Protein AF-A0AA86QA63-F1 (afdb_monomer)

Secondary structure (DSSP, 8-state):
--PPP-HHHHHHHHHHHHHHHH---HHHHHH-HHHHHHHHHH-S---HHHHHHHHTS-HHHHHHHIIIIIHHHHH----HHHHHHHHHHHHHHHHTT---SHHHHHHHHHTSSSPPPHHHHHHHHHHHHHHHHHHHHHHHHHHTTS-SS----TTSHHHHHHHHHHHHHHH-S----TTTHHHHHHHHS--

pLDDT: mean 77.63, std 22.77, range [29.05, 96.94]

Foldseek 3Di:
DPDDQDPVLLLLQLLVQLCVVVVDDSVVCVVAVVVSVVSVVPDPDDDLVSSCVSRVHDSVVSVCCCLVPVVCVNQDADDPVLLVLLLVLLLVCVVVLHDPDDVVLVVSQVPGPDHGDPNRSLVSNVVSNVVSVVVVVVVVVVVVVPPPDDDDDDDCVVVVVVVVVSVVVNVPPPPQPPVRVVVVVVVVVSD

Solvent-accessible surface area (backbone atoms only — not comparable to full-atom values): 11522 Å² total; per-residue (Å²): 134,91,73,80,83,55,63,69,62,53,51,54,46,48,28,46,56,48,18,77,74,71,75,48,61,39,65,64,31,70,75,34,62,65,61,35,49,52,55,55,68,69,41,93,77,72,70,52,58,64,48,14,61,79,65,74,47,60,40,71,55,56,53,46,44,42,64,72,46,51,48,41,69,72,71,42,73,71,54,72,67,47,48,50,51,52,43,51,53,50,48,53,32,57,77,68,72,48,78,83,50,70,72,46,51,53,58,54,54,72,72,38,95,60,94,69,58,67,66,33,48,52,52,54,50,52,53,43,50,53,54,47,54,53,53,52,52,54,52,54,58,60,60,70,74,68,78,86,81,83,86,88,75,100,81,58,63,70,66,49,51,55,51,52,52,51,47,50,61,69,62,64,53,73,86,60,48,87,70,46,63,64,55,61,55,58,63,65,74,76,107

Organism: NCBI:txid28002

Radius of gyration: 22.55 Å; Cα contacts (8 Å, |Δi|>4): 110; chains: 1; bounding box: 47×36×68 Å

Sequence (191 aa):
MSGKISSEKALKVIATQISKRCGVSASKLLDDYKVLDEHLTSLIKFNWNLVAEQMNVPKARVYRWYFDTHQRNLYGNVNQEDMATIRKEVKKAVAKGQDLGLPFQKDLKSKLSQEYHRNSFTVAFNNCKRLIIMDFRKSSVHSASNDTNSISDHSSELVKEEKIANLSFIVHQPFENPNDFFFDFFNVVFE

Structure (mmCIF, N/CA/C/O backbone):
data_AF-A0AA86QA63-F1
#
_entry.id   AF-A0AA86QA63-F1
#
loop_
_atom_site.group_PDB
_atom_site.id
_atom_site.type_symbol
_atom_site.label_atom_id
_atom_site.label_alt_id
_atom_site.label_comp_id
_atom_site.label_asym_id
_atom_site.label_entity_id
_atom_site.label_seq_id
_atom_site.pdbx_PDB_ins_code
_atom_site.Cartn_x
_atom_site.Cartn_y
_atom_site.Cartn_z
_atom_site.occupancy
_atom_site.B_iso_or_equiv
_atom_site.auth_seq_id
_atom_site.auth_comp_id
_atom_site.auth_asym_id
_atom_site.auth_atom_id
_atom_site.pdbx_PDB_model_num
ATOM 1 N N . MET A 1 1 ? 6.476 23.220 -12.749 1.00 39.81 1 MET A N 1
ATOM 2 C CA . MET A 1 1 ? 5.481 22.576 -13.638 1.00 39.81 1 MET A CA 1
ATOM 3 C C . MET A 1 1 ? 5.032 21.250 -13.023 1.00 39.81 1 MET A C 1
ATOM 5 O O . MET A 1 1 ? 5.824 20.321 -12.953 1.00 39.81 1 MET A O 1
ATOM 9 N N . SER A 1 2 ? 3.799 21.158 -12.515 1.00 49.00 2 SER A N 1
ATOM 10 C CA . SER A 1 2 ? 3.253 19.920 -11.927 1.00 49.00 2 SER A CA 1
ATOM 11 C C . SER A 1 2 ? 2.587 19.063 -13.012 1.00 49.00 2 SER A C 1
ATOM 13 O O . SER A 1 2 ? 1.368 18.971 -13.090 1.00 49.00 2 SER A O 1
ATOM 15 N N . GLY A 1 3 ? 3.383 18.448 -13.891 1.00 64.19 3 GLY A N 1
ATOM 16 C CA . GLY A 1 3 ? 2.858 17.515 -14.899 1.00 64.19 3 GLY A CA 1
ATOM 17 C C . GLY A 1 3 ? 2.377 16.218 -14.245 1.00 64.19 3 GLY A C 1
ATOM 18 O O . GLY A 1 3 ? 3.086 15.674 -13.400 1.00 64.19 3 GLY A O 1
ATOM 19 N N . LYS A 1 4 ? 1.176 15.735 -14.582 1.00 81.19 4 LYS A N 1
ATOM 20 C CA . LYS A 1 4 ? 0.652 14.435 -14.122 1.00 81.19 4 LYS A CA 1
ATOM 21 C C . LYS A 1 4 ? 1.618 13.316 -14.545 1.00 81.19 4 LYS A C 1
ATOM 23 O O . LYS A 1 4 ? 2.136 13.347 -15.658 1.00 81.19 4 LYS A O 1
ATOM 28 N N . ILE A 1 5 ? 1.873 12.335 -13.673 1.00 87.44 5 ILE A N 1
ATOM 29 C CA . ILE A 1 5 ? 2.687 11.168 -14.049 1.00 87.44 5 ILE A CA 1
ATOM 30 C C . ILE A 1 5 ? 1.913 10.362 -15.096 1.00 87.44 5 ILE A C 1
ATOM 32 O O . ILE A 1 5 ? 0.778 9.954 -14.850 1.00 87.44 5 ILE A O 1
ATOM 36 N N . SER A 1 6 ? 2.529 10.137 -16.258 1.00 92.19 6 SER A N 1
ATOM 37 C CA 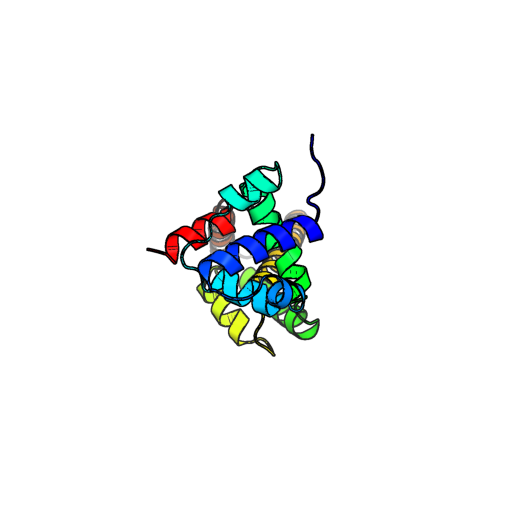. SER A 1 6 ? 2.014 9.194 -17.252 1.00 92.19 6 SER A CA 1
ATOM 38 C C . SER A 1 6 ? 2.242 7.773 -16.746 1.00 92.19 6 SER A C 1
ATOM 40 O O . SER A 1 6 ? 3.387 7.331 -16.640 1.00 92.19 6 SER A O 1
ATOM 42 N N . SER A 1 7 ? 1.154 7.078 -16.405 1.00 91.62 7 SER A N 1
ATOM 43 C CA . SER A 1 7 ? 1.203 5.722 -15.852 1.00 91.62 7 SER A CA 1
ATOM 44 C C . SER A 1 7 ? 1.861 4.740 -16.810 1.00 91.62 7 SER A C 1
ATOM 46 O O . SER A 1 7 ? 2.752 4.005 -16.406 1.00 91.62 7 SER A O 1
ATOM 48 N N . GLU A 1 8 ? 1.499 4.791 -18.090 1.00 93.12 8 GLU A N 1
ATOM 49 C CA . GLU A 1 8 ? 2.084 3.931 -19.117 1.00 93.12 8 GLU A CA 1
ATOM 50 C C . GLU A 1 8 ? 3.600 4.136 -19.230 1.00 93.12 8 GLU A C 1
ATOM 52 O O . GLU A 1 8 ? 4.369 3.175 -19.212 1.00 93.12 8 GLU A O 1
ATOM 57 N N . LYS A 1 9 ? 4.052 5.398 -19.282 1.00 94.25 9 LYS A N 1
ATOM 58 C CA . LYS A 1 9 ? 5.482 5.714 -19.366 1.00 94.25 9 LYS A CA 1
ATOM 59 C C . LYS A 1 9 ? 6.224 5.249 -18.109 1.00 94.25 9 LYS A C 1
ATOM 61 O O . LYS A 1 9 ? 7.284 4.640 -18.222 1.00 94.25 9 LYS A O 1
ATOM 66 N N . ALA A 1 10 ? 5.664 5.503 -16.925 1.00 94.12 10 ALA A N 1
ATOM 67 C CA . ALA A 1 10 ? 6.277 5.108 -15.662 1.00 94.12 10 ALA A CA 1
ATOM 68 C C . ALA A 1 10 ? 6.411 3.581 -15.545 1.00 94.12 10 ALA A C 1
ATOM 70 O O . ALA A 1 10 ? 7.490 3.098 -15.206 1.00 94.12 10 ALA A O 1
ATOM 71 N N . LEU A 1 11 ? 5.367 2.823 -15.898 1.00 95.75 11 LEU A N 1
ATOM 72 C CA . LEU A 1 11 ? 5.404 1.357 -15.880 1.00 95.75 11 LEU A CA 1
ATOM 73 C C . LEU A 1 11 ? 6.399 0.796 -16.893 1.00 95.75 11 LEU A C 1
ATOM 75 O O . LEU A 1 11 ? 7.172 -0.088 -16.540 1.00 95.75 11 LEU A O 1
ATOM 79 N N . LYS A 1 12 ? 6.464 1.349 -18.112 1.00 96.12 12 LYS A N 1
ATOM 80 C CA . LYS A 1 12 ? 7.468 0.957 -19.119 1.00 96.12 12 LYS A CA 1
ATOM 81 C C . LYS A 1 12 ? 8.895 1.130 -18.605 1.00 96.12 12 LYS A C 1
ATOM 83 O O . LYS A 1 12 ? 9.729 0.236 -18.765 1.00 96.12 12 LYS A O 1
ATOM 88 N N . VAL A 1 13 ? 9.178 2.262 -17.961 1.00 95.75 13 VAL A N 1
ATOM 89 C CA . VAL A 1 13 ? 10.496 2.527 -17.376 1.00 95.75 13 VAL A CA 1
ATOM 90 C C . VAL A 1 13 ? 10.787 1.553 -16.232 1.00 95.75 13 VAL A C 1
ATOM 92 O O . VAL A 1 13 ? 11.857 0.949 -16.216 1.00 95.75 13 VAL A O 1
ATOM 95 N N . ILE A 1 14 ? 9.840 1.347 -15.312 1.00 95.62 14 ILE A N 1
ATOM 96 C CA . ILE A 1 14 ? 10.000 0.413 -14.187 1.00 95.62 14 ILE A CA 1
ATOM 97 C C . ILE A 1 14 ? 10.243 -1.014 -14.694 1.00 95.62 14 ILE A C 1
ATOM 99 O O . ILE A 1 14 ? 11.241 -1.623 -14.314 1.00 95.62 14 ILE A O 1
ATOM 103 N N . ALA A 1 15 ? 9.412 -1.508 -15.613 1.00 96.19 15 ALA A N 1
ATOM 104 C CA . ALA A 1 15 ? 9.557 -2.824 -16.232 1.00 96.19 15 ALA A CA 1
ATOM 105 C C . ALA A 1 15 ? 10.927 -2.993 -16.903 1.00 96.19 15 ALA A C 1
ATOM 107 O O . ALA A 1 15 ? 11.574 -4.023 -16.741 1.00 96.19 15 ALA A O 1
ATOM 108 N N . THR A 1 16 ? 11.420 -1.961 -17.593 1.00 95.62 16 THR A N 1
ATOM 109 C CA . THR A 1 16 ? 12.758 -1.977 -18.205 1.00 95.62 16 THR A CA 1
ATOM 110 C C . THR A 1 16 ? 13.863 -2.095 -17.153 1.00 95.62 16 THR A C 1
ATOM 112 O O . THR A 1 16 ? 14.830 -2.831 -17.348 1.00 95.62 16 THR A O 1
ATOM 115 N N . GLN A 1 17 ? 13.745 -1.388 -16.026 1.00 94.19 17 GLN A N 1
ATOM 116 C CA . GLN A 1 17 ? 14.737 -1.457 -14.950 1.00 94.19 17 GLN A CA 1
ATOM 117 C C . GLN A 1 17 ? 14.707 -2.804 -14.218 1.00 94.19 17 GLN A C 1
ATOM 119 O O . GLN A 1 17 ? 15.767 -3.347 -13.908 1.00 94.19 17 GLN A O 1
ATOM 124 N N . ILE A 1 18 ? 13.517 -3.363 -13.980 1.00 94.06 18 ILE A N 1
ATOM 125 C CA . ILE A 1 18 ? 13.353 -4.706 -13.405 1.00 94.06 18 ILE A CA 1
ATOM 126 C C . ILE A 1 18 ? 13.930 -5.750 -14.363 1.00 94.06 18 ILE A C 1
ATOM 128 O O . ILE A 1 18 ? 14.727 -6.587 -13.950 1.00 94.06 18 ILE A O 1
ATOM 132 N N . SER A 1 19 ? 13.604 -5.656 -15.654 1.00 94.50 19 SER A N 1
ATOM 133 C CA . SER A 1 19 ? 14.085 -6.561 -16.700 1.00 94.50 19 SER A CA 1
ATOM 134 C C . SER A 1 19 ? 15.611 -6.666 -16.722 1.00 94.50 19 SER A C 1
ATOM 136 O O . SER A 1 19 ? 16.159 -7.767 -16.711 1.00 94.50 19 SER A O 1
ATOM 138 N N . LYS A 1 20 ? 16.307 -5.526 -16.632 1.00 91.94 20 LYS A N 1
ATOM 139 C CA . LYS A 1 20 ? 17.777 -5.469 -16.579 1.00 91.94 20 LYS A CA 1
ATOM 140 C C . LYS A 1 20 ? 18.386 -6.153 -15.353 1.00 91.94 20 LYS A C 1
ATOM 142 O O . LYS A 1 20 ? 19.538 -6.563 -15.419 1.00 91.94 20 LYS A O 1
ATOM 147 N N . ARG A 1 21 ? 17.658 -6.234 -14.235 1.00 88.88 21 ARG A N 1
ATOM 148 C CA . ARG A 1 21 ? 18.153 -6.830 -12.983 1.00 88.88 21 ARG A CA 1
ATOM 149 C C . ARG A 1 21 ? 17.768 -8.294 -12.822 1.00 88.88 21 ARG A C 1
ATOM 151 O O . ARG A 1 21 ? 18.570 -9.070 -12.322 1.00 88.88 21 ARG A O 1
ATOM 158 N N . CYS A 1 22 ? 16.556 -8.651 -13.230 1.00 87.88 22 CYS A N 1
ATOM 159 C CA . CYS A 1 22 ? 15.979 -9.971 -12.990 1.00 87.88 22 CYS A CA 1
ATOM 160 C C . CYS A 1 22 ? 16.065 -10.898 -14.212 1.00 87.88 22 CYS A C 1
ATOM 162 O O . CYS A 1 22 ? 15.711 -12.066 -14.105 1.00 87.88 22 CYS A O 1
ATOM 164 N N . GLY A 1 23 ? 16.466 -10.392 -15.385 1.00 86.69 23 GLY A N 1
ATOM 165 C CA . GLY A 1 23 ? 16.532 -11.173 -16.628 1.00 86.69 23 GLY A CA 1
ATOM 166 C C . GLY A 1 23 ? 15.167 -11.505 -17.249 1.00 86.69 23 GLY A C 1
ATOM 167 O O . GLY A 1 23 ? 15.100 -12.222 -18.243 1.00 86.69 23 GLY A O 1
ATOM 168 N N . VAL A 1 24 ? 14.069 -10.984 -16.694 1.00 90.81 24 VAL A N 1
ATOM 169 C CA . VAL A 1 24 ? 12.707 -11.163 -17.223 1.00 90.81 24 VAL A CA 1
ATOM 170 C C . VAL A 1 24 ? 12.452 -10.152 -18.336 1.00 90.81 24 VAL A C 1
ATOM 172 O O . VAL A 1 24 ? 12.840 -8.996 -18.214 1.00 90.81 24 VAL A O 1
ATOM 175 N N . SER A 1 25 ? 11.785 -10.533 -19.424 1.00 94.06 25 SER A N 1
ATOM 176 C CA . SER A 1 25 ? 11.465 -9.603 -20.516 1.00 94.06 25 SER A CA 1
ATOM 177 C C . SER A 1 25 ? 10.516 -8.487 -20.062 1.00 94.06 25 SER A C 1
ATOM 179 O O . SER A 1 25 ? 9.476 -8.770 -19.466 1.00 94.06 25 SER A O 1
ATOM 181 N N . ALA A 1 26 ? 10.814 -7.236 -20.422 1.00 93.06 26 ALA A N 1
ATOM 182 C CA . ALA A 1 26 ? 9.965 -6.092 -20.083 1.00 93.06 26 ALA A CA 1
ATOM 183 C C . ALA A 1 26 ? 8.530 -6.200 -20.637 1.00 93.06 26 ALA A C 1
ATOM 185 O O . ALA A 1 26 ? 7.610 -5.733 -19.978 1.00 93.06 26 ALA A O 1
ATOM 186 N N . SER A 1 27 ? 8.325 -6.837 -21.798 1.00 93.06 27 SER A N 1
ATOM 187 C CA . SER A 1 27 ? 6.985 -7.089 -22.358 1.00 93.06 27 SER A CA 1
ATOM 188 C C . SER A 1 27 ? 6.125 -7.925 -21.412 1.00 93.06 27 SER A C 1
ATOM 190 O O . SER A 1 27 ? 5.069 -7.470 -20.998 1.00 93.06 27 SER A O 1
ATOM 192 N N . LYS A 1 28 ? 6.644 -9.070 -20.954 1.00 91.81 28 LYS A N 1
ATOM 193 C CA . LYS A 1 28 ? 5.956 -9.953 -19.999 1.00 91.81 28 LYS A CA 1
ATOM 194 C C . LYS A 1 28 ? 5.547 -9.238 -18.705 1.00 91.81 28 LYS A C 1
ATOM 196 O O . LYS A 1 28 ? 4.479 -9.505 -18.172 1.00 91.81 28 LYS A O 1
ATOM 201 N N . LEU A 1 29 ? 6.381 -8.324 -18.202 1.00 92.69 29 LEU A N 1
ATOM 202 C CA . LEU A 1 29 ? 6.059 -7.522 -17.012 1.00 92.69 29 LEU A CA 1
ATOM 203 C C . LEU A 1 29 ? 4.956 -6.485 -17.281 1.00 92.69 29 LEU A C 1
ATOM 205 O O . LEU A 1 29 ? 4.264 -6.063 -16.362 1.00 92.69 29 LEU A O 1
ATOM 209 N N . LEU A 1 30 ? 4.816 -6.027 -18.525 1.00 94.94 30 LEU A N 1
ATOM 210 C CA . LEU A 1 30 ? 3.770 -5.084 -18.916 1.00 94.94 30 LEU A CA 1
ATOM 211 C C . LEU A 1 30 ? 2.444 -5.773 -19.256 1.00 94.94 30 LEU A C 1
ATOM 213 O O . LEU A 1 30 ? 1.414 -5.104 -19.212 1.00 94.94 30 LEU A O 1
ATOM 217 N N . ASP A 1 31 ? 2.480 -7.071 -19.561 1.00 93.94 31 ASP A N 1
ATOM 218 C CA . ASP A 1 31 ? 1.294 -7.900 -19.789 1.00 93.94 31 ASP A CA 1
ATOM 219 C C . ASP A 1 31 ? 0.596 -8.275 -18.469 1.00 93.94 31 ASP A C 1
ATOM 221 O O . ASP A 1 31 ? -0.630 -8.370 -18.427 1.00 93.94 31 ASP A O 1
ATOM 225 N N . ASP A 1 32 ? 1.358 -8.435 -17.378 1.00 92.69 32 ASP A N 1
ATOM 226 C CA . ASP A 1 32 ? 0.826 -8.682 -16.033 1.00 92.69 32 ASP A CA 1
ATOM 227 C C . ASP A 1 32 ? 1.513 -7.806 -14.971 1.00 92.69 32 ASP A C 1
ATOM 229 O O . ASP A 1 32 ? 2.639 -8.053 -14.527 1.00 92.69 32 ASP A O 1
ATOM 233 N N . TYR A 1 33 ? 0.790 -6.782 -14.513 1.00 93.62 33 TYR A N 1
ATOM 234 C CA . TYR A 1 33 ? 1.289 -5.851 -13.504 1.00 93.62 33 TYR A CA 1
ATOM 235 C C . TYR A 1 33 ? 1.423 -6.459 -12.103 1.00 93.62 33 TYR A C 1
ATOM 237 O O . TYR A 1 33 ? 2.162 -5.902 -11.292 1.00 93.62 33 TYR A O 1
ATOM 245 N N . LYS A 1 34 ? 0.768 -7.590 -11.799 1.00 91.69 34 LYS A N 1
ATOM 246 C CA . LYS A 1 34 ? 0.995 -8.295 -10.525 1.00 91.69 34 LYS A CA 1
ATOM 247 C C . LYS A 1 34 ? 2.377 -8.923 -10.510 1.00 91.69 34 LYS A C 1
ATOM 249 O O . LYS A 1 34 ? 3.130 -8.708 -9.569 1.00 91.69 34 LYS A O 1
ATOM 254 N N . VAL A 1 35 ? 2.750 -9.576 -11.607 1.00 92.31 35 VAL A N 1
ATOM 255 C CA . VAL A 1 35 ? 4.094 -10.138 -11.788 1.00 92.31 35 VAL A CA 1
ATOM 256 C C . VAL A 1 35 ? 5.159 -9.035 -11.748 1.00 92.31 35 VAL A C 1
ATOM 258 O O . VAL A 1 35 ? 6.229 -9.217 -11.164 1.00 92.31 35 VAL A O 1
ATOM 261 N N . LEU A 1 36 ? 4.872 -7.857 -12.315 1.00 94.44 36 LEU A N 1
ATOM 262 C CA . LEU A 1 36 ? 5.745 -6.686 -12.179 1.00 94.44 36 LEU A CA 1
ATOM 263 C C . LEU A 1 36 ? 5.944 -6.284 -10.714 1.00 94.44 36 LEU A C 1
ATOM 265 O O . LEU A 1 36 ? 7.086 -6.076 -10.301 1.00 94.44 36 LEU A O 1
ATOM 269 N N . ASP A 1 37 ? 4.863 -6.180 -9.941 1.00 92.81 37 ASP A N 1
ATOM 270 C CA . ASP A 1 37 ? 4.914 -5.784 -8.530 1.00 92.81 37 ASP A CA 1
ATOM 271 C C . ASP A 1 37 ? 5.629 -6.819 -7.654 1.00 92.81 37 ASP A C 1
ATOM 273 O O . ASP A 1 37 ? 6.430 -6.451 -6.794 1.00 92.81 37 ASP A O 1
ATOM 277 N N . GLU A 1 38 ? 5.416 -8.109 -7.914 1.00 91.19 38 GLU A N 1
ATOM 278 C CA . GLU A 1 38 ? 6.118 -9.210 -7.249 1.00 91.19 38 GLU A CA 1
ATOM 279 C C . GLU A 1 38 ? 7.629 -9.121 -7.481 1.00 91.19 38 GLU A C 1
ATOM 281 O O . GLU A 1 38 ? 8.417 -9.132 -6.530 1.00 91.19 38 GLU A O 1
ATOM 286 N N . HIS A 1 39 ? 8.053 -8.944 -8.737 1.00 92.62 39 HIS A N 1
ATOM 287 C CA . HIS A 1 39 ? 9.468 -8.773 -9.051 1.00 92.62 39 HIS A CA 1
ATOM 288 C C . HIS A 1 39 ? 10.042 -7.497 -8.446 1.00 92.62 39 HIS A C 1
ATOM 290 O O . HIS A 1 39 ? 11.155 -7.529 -7.920 1.00 92.62 39 HIS A O 1
ATOM 296 N N . LEU A 1 40 ? 9.304 -6.387 -8.479 1.00 92.19 40 LEU A N 1
ATOM 297 C CA . LEU A 1 40 ? 9.745 -5.143 -7.857 1.00 92.19 40 LEU A CA 1
ATOM 298 C C . LEU A 1 40 ? 9.949 -5.317 -6.347 1.00 92.19 40 LEU A C 1
ATOM 300 O O . LEU A 1 40 ? 10.957 -4.858 -5.817 1.00 92.19 40 LEU A O 1
ATOM 304 N N . THR A 1 41 ? 9.019 -5.995 -5.675 1.00 87.94 41 THR A N 1
ATOM 305 C CA . THR A 1 41 ? 9.039 -6.218 -4.223 1.00 87.94 41 THR A CA 1
ATOM 306 C C . THR A 1 41 ? 10.113 -7.225 -3.811 1.00 87.94 41 THR A C 1
ATOM 308 O O . THR A 1 41 ? 10.703 -7.088 -2.743 1.00 87.94 41 THR A O 1
ATOM 311 N N . SER A 1 42 ? 10.439 -8.194 -4.674 1.00 87.75 42 SER A N 1
ATOM 312 C CA . SER A 1 42 ? 11.550 -9.129 -4.444 1.00 87.75 42 SER A CA 1
ATOM 313 C C . SER A 1 42 ? 12.935 -8.466 -4.489 1.00 87.75 42 SER A C 1
ATOM 315 O O . SER A 1 42 ? 13.916 -9.027 -3.998 1.00 87.75 42 SER A O 1
ATOM 317 N N . LEU A 1 43 ? 13.046 -7.266 -5.071 1.00 87.12 43 LEU A N 1
ATOM 318 C CA . LEU A 1 43 ? 14.305 -6.535 -5.136 1.00 87.12 43 LEU A CA 1
ATOM 319 C C . LEU A 1 43 ? 14.571 -5.827 -3.805 1.00 87.12 43 LEU A C 1
ATOM 321 O O . LEU A 1 43 ? 13.934 -4.828 -3.490 1.00 87.12 43 LEU A O 1
ATOM 325 N N . ILE A 1 44 ? 15.616 -6.265 -3.094 1.00 80.06 44 ILE A N 1
ATOM 326 C CA . ILE A 1 44 ? 16.076 -5.645 -1.834 1.00 80.06 44 ILE A CA 1
ATOM 327 C C . ILE A 1 44 ? 16.282 -4.128 -1.999 1.00 80.06 44 ILE A C 1
ATOM 329 O O . ILE A 1 44 ? 15.976 -3.341 -1.108 1.00 80.06 44 ILE A O 1
ATOM 333 N N . LYS A 1 45 ? 16.808 -3.695 -3.154 1.00 85.94 45 LYS A N 1
ATOM 334 C CA . LYS A 1 45 ? 16.987 -2.275 -3.488 1.00 85.94 45 LYS A CA 1
ATOM 335 C C . LYS A 1 45 ? 16.634 -2.012 -4.946 1.00 85.94 45 LYS A C 1
ATOM 337 O O . LYS A 1 45 ? 17.391 -2.368 -5.854 1.00 85.94 45 LYS A O 1
ATOM 342 N N . PHE A 1 46 ? 15.523 -1.313 -5.168 1.00 90.25 46 PHE A N 1
ATOM 343 C CA . PHE A 1 46 ? 15.1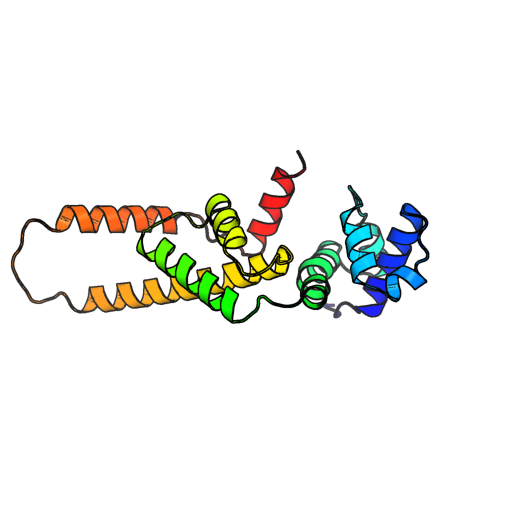59 -0.771 -6.475 1.00 90.25 46 PHE A CA 1
ATOM 344 C C . PHE A 1 46 ? 15.600 0.693 -6.614 1.00 90.25 46 PHE A C 1
ATOM 346 O O . PHE A 1 46 ? 15.372 1.524 -5.731 1.00 90.25 46 PHE A O 1
ATOM 353 N N . ASN A 1 47 ? 16.249 1.028 -7.733 1.00 90.94 47 ASN A N 1
ATOM 354 C CA . ASN A 1 47 ? 16.792 2.367 -7.949 1.00 90.94 47 ASN A CA 1
ATOM 355 C C . ASN A 1 47 ? 15.741 3.316 -8.542 1.00 90.94 47 ASN A C 1
ATOM 357 O O . ASN A 1 47 ? 15.670 3.536 -9.752 1.00 90.94 47 ASN A O 1
ATOM 361 N N . TRP A 1 48 ? 14.958 3.928 -7.658 1.00 93.56 48 TRP A N 1
ATOM 362 C CA . TRP A 1 48 ? 13.950 4.921 -8.026 1.00 93.56 48 TRP A CA 1
ATOM 363 C C . TRP A 1 48 ? 14.521 6.202 -8.657 1.00 93.56 48 TRP A C 1
ATOM 365 O O . TRP A 1 48 ? 13.775 6.890 -9.350 1.00 93.56 48 TRP A O 1
ATOM 375 N N . ASN A 1 49 ? 15.808 6.528 -8.461 1.00 93.81 49 ASN A N 1
ATOM 376 C CA . ASN A 1 49 ? 16.420 7.706 -9.095 1.00 93.81 49 ASN A CA 1
ATOM 377 C C . ASN A 1 49 ? 16.482 7.544 -10.616 1.00 93.81 49 ASN A C 1
ATOM 379 O O . ASN A 1 49 ? 16.087 8.449 -11.338 1.00 93.81 49 ASN A O 1
ATOM 383 N N . LEU A 1 50 ? 16.857 6.358 -11.105 1.00 93.31 50 LEU A N 1
ATOM 384 C CA . LEU A 1 50 ? 16.920 6.093 -12.547 1.00 93.31 50 LEU A CA 1
ATOM 385 C C . LEU A 1 50 ? 15.550 6.217 -13.216 1.00 93.31 50 LEU A C 1
ATOM 387 O O . LEU A 1 50 ? 15.434 6.721 -14.332 1.00 93.31 50 LEU A O 1
ATOM 391 N N . VAL A 1 51 ? 14.494 5.774 -12.530 1.00 93.88 51 VAL A N 1
ATOM 392 C CA . VAL A 1 51 ? 13.124 5.935 -13.031 1.00 93.88 51 VAL A CA 1
ATOM 393 C C . VAL A 1 51 ? 12.745 7.413 -13.073 1.00 93.88 51 VAL A C 1
ATOM 395 O O . VAL A 1 51 ? 12.192 7.886 -14.062 1.00 93.88 51 VAL A O 1
ATOM 398 N N . ALA A 1 52 ? 13.066 8.148 -12.011 1.00 93.69 52 ALA A N 1
ATOM 399 C CA . ALA A 1 52 ? 12.788 9.571 -11.874 1.00 93.69 52 ALA A CA 1
ATOM 400 C C . ALA A 1 52 ? 13.466 10.414 -12.967 1.00 93.69 52 ALA A C 1
ATOM 402 O O . ALA A 1 52 ? 12.805 11.240 -13.597 1.00 93.69 52 ALA A O 1
ATOM 403 N N . GLU A 1 53 ? 14.743 10.143 -13.244 1.00 94.12 53 GLU A N 1
ATOM 404 C CA . GLU A 1 53 ? 15.534 10.790 -14.297 1.00 94.12 53 GLU A CA 1
ATOM 405 C C . GLU A 1 53 ? 14.912 10.576 -15.683 1.00 94.12 53 GLU A C 1
ATOM 407 O O . GLU A 1 53 ? 14.644 11.539 -16.399 1.00 94.12 53 GLU A O 1
ATOM 412 N N . GLN A 1 54 ? 14.571 9.333 -16.043 1.00 93.00 54 GLN A N 1
ATOM 413 C CA . GLN A 1 54 ? 13.938 9.022 -17.338 1.00 93.00 54 GLN A CA 1
ATOM 414 C C . GLN A 1 54 ? 12.521 9.604 -17.473 1.00 93.00 54 GLN A C 1
ATOM 416 O O . GLN A 1 54 ? 12.020 9.879 -18.574 1.00 93.00 54 GLN A O 1
ATOM 421 N N . MET A 1 55 ? 11.854 9.799 -16.340 1.00 92.44 55 MET A N 1
ATOM 422 C CA . MET A 1 55 ? 10.543 10.427 -16.270 1.00 92.44 55 MET A CA 1
ATOM 423 C C . MET A 1 55 ? 10.608 11.957 -16.219 1.00 92.44 55 MET A C 1
ATOM 425 O O . MET A 1 55 ? 9.572 12.583 -16.440 1.00 92.44 55 MET A O 1
ATOM 429 N N . ASN A 1 56 ? 11.784 12.548 -15.979 1.00 92.75 56 ASN A N 1
ATOM 430 C CA . ASN A 1 56 ? 11.977 13.969 -15.686 1.00 92.75 56 ASN A CA 1
ATOM 431 C C . ASN A 1 56 ? 11.035 14.478 -14.576 1.00 92.75 56 ASN A C 1
ATOM 433 O O . ASN A 1 56 ? 10.364 15.505 -14.705 1.00 92.75 56 ASN A O 1
ATOM 437 N N . VAL A 1 57 ? 10.923 13.712 -13.488 1.00 92.56 57 VAL A N 1
ATOM 438 C CA . VAL A 1 57 ? 10.126 14.075 -12.306 1.00 92.56 57 VAL A CA 1
ATOM 439 C C . VAL A 1 57 ? 10.890 13.719 -11.030 1.00 92.56 57 VAL A C 1
ATOM 441 O O . VAL A 1 57 ? 11.736 12.832 -11.062 1.00 92.56 57 VAL A O 1
ATOM 444 N N . PRO A 1 58 ? 10.586 14.339 -9.877 1.00 92.94 58 PRO A N 1
ATOM 445 C CA . PRO A 1 58 ? 11.256 13.995 -8.624 1.00 92.94 58 PRO A CA 1
ATOM 446 C C . PRO A 1 58 ? 11.040 12.529 -8.219 1.00 92.94 58 PRO A C 1
ATOM 448 O O . PRO A 1 58 ? 9.912 12.030 -8.290 1.00 92.94 58 PRO A O 1
ATOM 451 N N . LYS A 1 59 ? 12.084 11.872 -7.686 1.00 93.31 59 LYS A N 1
ATOM 452 C CA . LYS A 1 59 ? 12.037 10.489 -7.158 1.00 93.31 59 LYS A CA 1
ATOM 453 C C . LYS A 1 59 ? 10.836 10.255 -6.251 1.00 93.31 59 LYS A C 1
ATOM 455 O O . LYS A 1 59 ? 10.073 9.317 -6.466 1.00 93.31 59 LYS A O 1
ATOM 460 N N . ALA A 1 60 ? 10.660 11.127 -5.257 1.00 91.19 60 ALA A N 1
ATOM 461 C CA . ALA A 1 60 ? 9.582 11.017 -4.278 1.00 91.19 60 ALA A CA 1
ATOM 462 C C . ALA A 1 60 ? 8.201 10.958 -4.945 1.00 91.19 60 ALA A C 1
ATOM 464 O O . ALA A 1 60 ? 7.306 10.270 -4.465 1.00 91.19 60 ALA A O 1
ATOM 465 N N . ARG A 1 61 ? 8.035 11.636 -6.085 1.00 91.38 61 ARG A N 1
ATOM 466 C CA . ARG A 1 61 ? 6.775 11.666 -6.820 1.00 91.38 61 ARG A CA 1
ATOM 467 C C . ARG A 1 61 ? 6.486 10.342 -7.524 1.00 91.38 61 ARG A C 1
ATOM 469 O O . ARG A 1 61 ? 5.356 9.875 -7.444 1.00 91.38 61 ARG A O 1
ATOM 476 N N . VAL A 1 62 ? 7.479 9.746 -8.190 1.00 92.81 62 VAL A N 1
ATOM 477 C CA . VAL A 1 62 ? 7.330 8.423 -8.830 1.00 92.81 62 VAL A CA 1
ATOM 478 C C . VAL A 1 62 ? 7.053 7.361 -7.782 1.00 92.81 62 VAL A C 1
ATOM 480 O O . VAL A 1 62 ? 6.118 6.584 -7.936 1.00 92.81 62 VAL A O 1
ATOM 483 N N . TYR A 1 63 ? 7.845 7.374 -6.710 1.00 92.31 63 TYR A N 1
ATOM 484 C CA . TYR A 1 63 ? 7.720 6.439 -5.603 1.00 92.31 63 TYR A CA 1
ATOM 485 C C . TYR A 1 63 ? 6.305 6.475 -5.016 1.00 92.31 63 TYR A C 1
ATOM 487 O O . TYR A 1 63 ? 5.613 5.461 -5.016 1.00 92.31 63 TYR A O 1
ATOM 495 N N . ARG A 1 64 ? 5.832 7.662 -4.609 1.00 90.44 64 ARG A N 1
ATOM 496 C CA . ARG A 1 64 ? 4.475 7.830 -4.067 1.00 90.44 64 ARG A CA 1
ATOM 497 C C . ARG A 1 64 ? 3.410 7.421 -5.070 1.00 90.44 64 ARG A C 1
ATOM 499 O O . ARG A 1 64 ? 2.497 6.687 -4.727 1.00 90.44 64 ARG A O 1
ATOM 506 N N . TRP A 1 65 ? 3.532 7.840 -6.328 1.00 92.81 65 TRP A N 1
ATOM 507 C CA . TRP A 1 65 ? 2.579 7.421 -7.353 1.00 92.81 65 TRP A CA 1
ATOM 508 C C . TRP A 1 65 ? 2.507 5.892 -7.488 1.00 92.81 65 TRP A C 1
ATOM 510 O O . TRP A 1 65 ? 1.409 5.348 -7.603 1.00 92.81 65 TRP A O 1
ATOM 520 N N . TYR A 1 66 ? 3.639 5.191 -7.429 1.00 93.25 66 TYR A N 1
ATOM 521 C CA . TYR A 1 66 ? 3.647 3.738 -7.533 1.00 93.25 66 TYR A CA 1
ATOM 522 C C . TYR A 1 66 ? 2.919 3.084 -6.348 1.00 93.25 66 TYR A C 1
ATOM 524 O O . TYR A 1 66 ? 1.909 2.410 -6.547 1.00 93.25 66 TYR A O 1
ATOM 532 N N . PHE A 1 67 ? 3.363 3.340 -5.115 1.00 88.00 67 PHE A N 1
ATOM 533 C CA . PHE A 1 67 ? 2.814 2.681 -3.922 1.00 88.00 67 PHE A CA 1
ATOM 534 C C . PHE A 1 67 ? 1.396 3.164 -3.559 1.00 88.00 67 PHE A C 1
ATOM 536 O O . PHE A 1 67 ? 0.540 2.359 -3.178 1.00 88.00 67 PHE A O 1
ATOM 543 N N . ASP A 1 68 ? 1.103 4.455 -3.746 1.00 84.06 68 ASP A N 1
ATOM 544 C CA . ASP A 1 68 ? -0.164 5.065 -3.316 1.00 84.06 68 ASP A CA 1
ATOM 545 C C . ASP A 1 68 ? -1.228 5.103 -4.410 1.00 84.06 68 ASP A C 1
ATOM 547 O O . ASP A 1 68 ? -2.394 5.363 -4.121 1.00 84.06 68 ASP A O 1
ATOM 551 N N . THR A 1 69 ? -0.866 4.939 -5.682 1.00 88.12 69 THR A N 1
ATOM 552 C CA . THR A 1 69 ? -1.840 4.990 -6.785 1.00 88.12 69 THR A CA 1
ATOM 553 C C . THR A 1 69 ? -1.841 3.694 -7.569 1.00 88.12 69 THR A C 1
ATOM 555 O O . THR A 1 69 ? -2.871 3.025 -7.622 1.00 88.12 69 THR A O 1
ATOM 558 N N . HIS A 1 70 ? -0.707 3.316 -8.159 1.00 91.00 70 HIS A N 1
ATOM 559 C CA . HIS A 1 70 ? -0.651 2.131 -9.012 1.00 91.00 70 HIS A CA 1
ATOM 560 C C . HIS A 1 70 ? -0.965 0.852 -8.227 1.00 91.00 70 HIS A C 1
ATOM 562 O O . HIS A 1 70 ? -1.892 0.128 -8.585 1.00 91.00 70 HIS A O 1
ATOM 568 N N . GLN A 1 71 ? -0.281 0.629 -7.105 1.00 88.69 71 GLN A N 1
ATOM 569 C CA . GLN A 1 71 ? -0.434 -0.590 -6.313 1.00 88.69 71 GLN A CA 1
ATOM 570 C C . GLN A 1 71 ? -1.842 -0.726 -5.704 1.00 88.69 71 GLN A C 1
ATOM 572 O O . GLN A 1 71 ? -2.384 -1.822 -5.592 1.00 88.69 71 GLN A O 1
ATOM 577 N N . ARG A 1 72 ? -2.497 0.392 -5.368 1.00 83.19 72 ARG A N 1
ATOM 578 C CA . ARG A 1 72 ? -3.899 0.376 -4.912 1.00 83.19 72 ARG A CA 1
ATOM 579 C C . ARG A 1 72 ? -4.866 -0.057 -6.005 1.00 83.19 72 ARG A C 1
ATOM 581 O O . ARG A 1 72 ? -5.785 -0.821 -5.728 1.00 83.19 72 ARG A O 1
ATOM 588 N N . ASN A 1 73 ? -4.656 0.408 -7.233 1.00 87.56 73 ASN A N 1
ATOM 589 C CA . ASN A 1 73 ? -5.469 -0.025 -8.367 1.00 87.56 73 ASN A CA 1
ATOM 590 C C . ASN A 1 73 ? -5.224 -1.503 -8.704 1.00 87.56 73 ASN A C 1
ATOM 592 O O . ASN A 1 73 ? -6.135 -2.167 -9.186 1.00 87.56 73 ASN A O 1
ATOM 596 N N . LEU A 1 74 ? -4.021 -2.012 -8.426 1.00 89.44 74 LEU A N 1
ATOM 597 C CA . LEU A 1 74 ? -3.626 -3.388 -8.710 1.00 89.44 74 LEU A CA 1
ATOM 598 C C . LEU A 1 74 ? -4.307 -4.421 -7.799 1.00 89.44 74 LEU A C 1
ATOM 600 O O . LEU A 1 74 ? -4.808 -5.434 -8.283 1.00 89.44 74 LEU A O 1
ATOM 604 N N . TYR A 1 75 ? -4.335 -4.169 -6.487 1.00 87.56 75 TYR A N 1
ATOM 605 C CA . TYR A 1 75 ? -4.884 -5.114 -5.499 1.00 87.56 75 TYR A CA 1
ATOM 606 C C . TYR A 1 75 ? -6.323 -4.810 -5.076 1.00 87.56 75 TYR A C 1
ATOM 608 O O . TYR A 1 75 ? -6.949 -5.616 -4.391 1.00 87.56 75 TYR A O 1
ATOM 616 N N . GLY A 1 76 ? -6.864 -3.661 -5.482 1.00 86.12 76 GLY A N 1
ATOM 617 C CA . GLY A 1 76 ? -8.236 -3.274 -5.187 1.00 86.12 76 GLY A CA 1
ATOM 618 C C . GLY A 1 76 ? -8.470 -2.891 -3.723 1.00 86.12 76 GLY A C 1
ATOM 619 O O . GLY A 1 76 ? -7.549 -2.597 -2.955 1.00 86.12 76 GLY A O 1
ATOM 620 N N . ASN A 1 77 ? -9.749 -2.848 -3.352 1.00 88.75 77 ASN A N 1
ATOM 621 C CA . ASN A 1 77 ? -10.211 -2.379 -2.048 1.00 88.75 77 ASN A CA 1
ATOM 622 C C . ASN A 1 77 ? -10.618 -3.540 -1.135 1.00 88.75 77 ASN A C 1
ATOM 624 O O . ASN A 1 77 ? -10.955 -4.628 -1.598 1.00 88.75 77 ASN A O 1
ATOM 628 N N . VAL A 1 78 ? -10.646 -3.266 0.170 1.00 92.38 78 VAL A N 1
ATOM 629 C CA . VAL A 1 78 ? -11.243 -4.166 1.163 1.00 92.38 78 VAL A CA 1
ATOM 630 C C . VAL A 1 78 ? -12.740 -4.320 0.880 1.00 92.38 78 VAL A C 1
ATOM 632 O O . VAL A 1 78 ? -13.408 -3.334 0.551 1.00 92.38 78 VAL A O 1
ATOM 635 N N . ASN A 1 79 ? -13.262 -5.546 0.980 1.00 94.50 79 ASN A N 1
ATOM 636 C CA . ASN A 1 79 ? -14.678 -5.812 0.730 1.00 94.50 79 ASN A CA 1
ATOM 637 C C . ASN A 1 79 ? -15.571 -5.154 1.808 1.00 94.50 79 ASN A C 1
ATOM 639 O O . ASN A 1 79 ? -15.101 -4.714 2.858 1.00 94.50 79 ASN A O 1
ATOM 643 N N . GLN A 1 80 ? -16.875 -5.041 1.544 1.00 93.69 80 GLN A N 1
ATOM 644 C CA . GLN A 1 80 ? -17.780 -4.311 2.442 1.00 93.69 80 GLN A CA 1
ATOM 645 C C . GLN A 1 80 ? -17.965 -4.988 3.808 1.00 93.69 80 GLN A C 1
ATOM 647 O O . GLN A 1 80 ? -18.114 -4.289 4.812 1.00 93.69 80 GLN A O 1
ATOM 652 N N . GLU A 1 81 ? -17.935 -6.318 3.853 1.00 95.81 81 GLU A N 1
ATOM 653 C CA . GLU A 1 81 ? -18.086 -7.100 5.082 1.00 95.81 81 GLU A CA 1
ATOM 654 C C . GLU A 1 81 ? -16.896 -6.882 6.025 1.00 95.81 81 GLU A C 1
ATOM 656 O O . GLU A 1 81 ? -17.064 -6.456 7.169 1.00 95.81 81 GLU A O 1
ATOM 661 N N . ASP A 1 82 ? -15.677 -7.031 5.513 1.00 96.44 82 ASP A N 1
ATOM 662 C CA . ASP A 1 82 ? -14.449 -6.768 6.259 1.00 96.44 82 ASP A CA 1
ATOM 663 C C . ASP A 1 82 ? -14.311 -5.289 6.621 1.00 96.44 82 ASP A C 1
ATOM 665 O O . ASP A 1 82 ? -13.839 -4.956 7.708 1.00 96.44 82 ASP A O 1
ATOM 669 N N . MET A 1 83 ? -14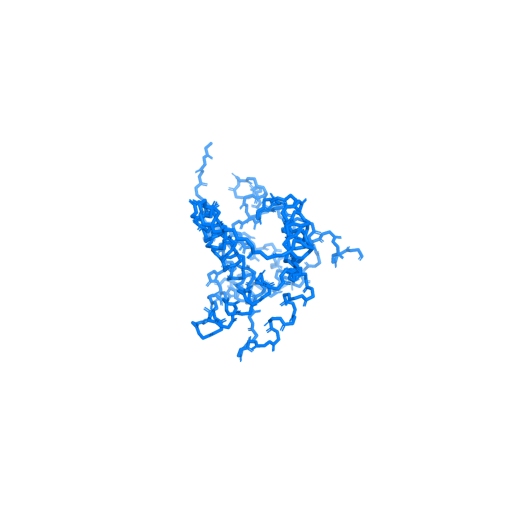.796 -4.374 5.775 1.00 96.38 83 MET A N 1
ATOM 670 C CA . MET A 1 83 ? -14.887 -2.956 6.135 1.00 96.38 83 MET A CA 1
ATOM 671 C C . MET A 1 83 ? -15.807 -2.713 7.338 1.00 96.38 83 MET A C 1
ATOM 673 O O . MET A 1 83 ? -15.511 -1.844 8.167 1.00 96.38 83 MET A O 1
ATOM 677 N N . ALA A 1 84 ? -16.910 -3.456 7.461 1.00 95.44 84 ALA A N 1
ATOM 678 C CA . ALA A 1 84 ? -17.783 -3.384 8.629 1.00 95.44 84 ALA A CA 1
ATOM 679 C C . ALA A 1 84 ? -17.077 -3.929 9.882 1.00 95.44 84 ALA A C 1
ATOM 681 O O . ALA A 1 84 ? -17.148 -3.296 10.941 1.00 95.44 84 ALA A O 1
ATOM 682 N N . THR A 1 85 ? -16.327 -5.026 9.748 1.00 96.56 85 THR A N 1
ATOM 683 C CA . THR A 1 85 ? -15.496 -5.602 10.819 1.00 96.56 85 THR A CA 1
ATOM 684 C C . THR A 1 85 ? -14.426 -4.622 11.296 1.00 96.56 85 THR A C 1
ATOM 686 O O . THR A 1 85 ? -14.362 -4.323 12.491 1.00 96.56 85 THR A O 1
ATOM 689 N N . ILE A 1 86 ? -13.654 -4.030 10.376 1.00 96.56 86 ILE A N 1
ATOM 690 C CA . ILE A 1 86 ? -12.647 -3.001 10.684 1.00 96.56 86 ILE A CA 1
ATOM 691 C C . ILE A 1 86 ? -13.290 -1.852 11.460 1.00 96.56 86 ILE A C 1
ATOM 693 O O . ILE A 1 86 ? -12.803 -1.459 12.520 1.00 96.56 86 ILE A O 1
ATOM 697 N N . ARG A 1 87 ? -14.416 -1.325 10.969 1.00 96.19 87 ARG A N 1
ATOM 698 C CA . ARG A 1 87 ? -15.116 -0.214 11.622 1.00 96.19 87 ARG A CA 1
ATOM 699 C C . ARG A 1 87 ? -15.573 -0.581 13.035 1.00 96.19 87 ARG A C 1
ATOM 701 O O . ARG A 1 87 ? -15.418 0.227 13.951 1.00 96.19 87 ARG A O 1
ATOM 708 N N . LYS A 1 88 ? -16.138 -1.776 13.217 1.00 96.38 88 LYS A N 1
ATOM 709 C CA . LYS A 1 88 ? -16.635 -2.269 14.507 1.00 96.38 88 LYS A CA 1
ATOM 710 C C . LYS A 1 88 ? -15.506 -2.407 15.527 1.00 96.38 88 LYS A C 1
ATOM 712 O O . LYS A 1 88 ? -15.627 -1.878 16.632 1.00 96.38 88 LYS A O 1
ATOM 717 N N . GLU A 1 89 ? -14.416 -3.069 15.154 1.00 96.94 89 GLU A N 1
ATOM 718 C CA . GLU A 1 89 ? -13.287 -3.308 16.056 1.00 96.94 89 GLU A CA 1
ATOM 719 C C . GLU A 1 89 ? -12.561 -2.005 16.406 1.00 96.94 89 GLU A C 1
ATOM 721 O O . GLU A 1 89 ? -12.291 -1.758 17.580 1.00 96.94 89 GLU A O 1
ATOM 726 N N . VAL A 1 90 ? -12.342 -1.110 15.434 1.00 96.00 90 VAL A N 1
ATOM 727 C CA . VAL A 1 90 ? -11.753 0.212 15.706 1.00 96.00 90 VAL A CA 1
ATOM 728 C C . VAL A 1 90 ? -12.648 1.028 16.640 1.00 96.00 90 VAL A C 1
ATOM 730 O O . VAL A 1 90 ? -12.155 1.617 17.598 1.00 96.00 90 VAL A O 1
ATOM 733 N N . LYS A 1 91 ? -13.972 1.037 16.429 1.00 95.38 91 LYS A N 1
ATOM 734 C CA . LYS A 1 91 ? -14.909 1.757 17.309 1.00 95.38 91 LYS A CA 1
ATOM 735 C C . LYS A 1 91 ? -14.866 1.221 18.738 1.00 95.38 91 LYS A C 1
ATOM 737 O O . LYS A 1 91 ? -14.862 2.003 19.686 1.00 95.38 91 LYS A O 1
ATOM 742 N N . LYS A 1 92 ? -14.807 -0.103 18.892 1.00 95.12 92 LYS A N 1
ATOM 743 C CA . LYS A 1 92 ? -14.686 -0.774 20.190 1.00 95.12 92 LYS A CA 1
ATOM 744 C C . LYS A 1 92 ? -13.367 -0.430 20.884 1.00 95.12 92 LYS A C 1
ATOM 746 O O . LYS A 1 92 ? -13.386 -0.133 22.072 1.00 95.12 92 LYS A O 1
ATOM 751 N N . ALA A 1 93 ? -12.253 -0.450 20.157 1.00 94.88 93 ALA A N 1
ATOM 752 C CA . ALA A 1 93 ? -10.938 -0.104 20.686 1.00 94.88 93 ALA A CA 1
ATOM 753 C C . ALA A 1 93 ? -10.875 1.365 21.137 1.00 94.88 93 ALA A C 1
ATOM 755 O O . ALA A 1 93 ? -10.474 1.635 22.265 1.00 94.88 93 ALA A O 1
ATOM 756 N N . VAL A 1 94 ? -11.384 2.298 20.322 1.00 93.44 94 VAL A N 1
ATOM 757 C CA . VAL A 1 94 ? -11.464 3.727 20.679 1.00 93.44 94 VAL A CA 1
ATOM 758 C C . VAL A 1 94 ? -12.314 3.943 21.932 1.00 93.44 94 VAL A C 1
ATOM 760 O O . VAL A 1 94 ? -11.885 4.640 22.844 1.00 93.44 94 VAL A O 1
ATOM 763 N N . ALA A 1 95 ? -13.485 3.306 22.027 1.00 91.38 95 ALA A N 1
ATOM 764 C CA . ALA A 1 95 ? -14.349 3.426 23.205 1.00 91.38 95 ALA A CA 1
ATOM 765 C C . ALA A 1 95 ? -13.703 2.879 24.495 1.00 91.38 95 ALA A C 1
ATOM 767 O O . ALA A 1 95 ? -14.068 3.302 25.590 1.00 91.38 95 ALA A O 1
ATOM 768 N N . LYS A 1 96 ? -12.755 1.944 24.364 1.00 92.88 96 LYS A N 1
ATOM 769 C CA . LYS A 1 96 ? -11.988 1.358 25.471 1.00 92.88 96 LYS A CA 1
ATOM 770 C C . LYS A 1 96 ? -10.684 2.098 25.783 1.00 92.88 96 LYS A C 1
ATOM 772 O O . LYS A 1 96 ? -10.007 1.705 26.724 1.00 92.88 96 LYS A O 1
ATOM 777 N N . GLY A 1 97 ? -10.309 3.109 24.998 1.00 89.44 97 GLY A N 1
ATOM 778 C CA . GLY A 1 97 ? -8.996 3.750 25.109 1.00 89.44 97 GLY A CA 1
ATOM 779 C C . GLY A 1 97 ? -7.829 2.822 24.747 1.00 89.44 97 GLY A C 1
ATOM 780 O O . GLY A 1 97 ? -6.723 3.001 25.240 1.00 89.44 97 GLY A O 1
ATOM 781 N N . GLN A 1 98 ? -8.070 1.803 23.920 1.00 92.44 98 GLN A N 1
ATOM 782 C CA . GLN A 1 98 ? -7.038 0.861 23.497 1.00 92.44 98 GLN A CA 1
ATOM 783 C C . GLN A 1 98 ? -6.127 1.487 22.430 1.00 92.44 98 GLN A C 1
ATOM 785 O O . GLN A 1 98 ? -6.608 2.181 21.529 1.00 92.44 98 GLN A O 1
ATOM 790 N N . ASP A 1 99 ? -4.827 1.180 22.488 1.00 91.31 99 ASP A N 1
ATOM 791 C CA . ASP A 1 99 ? -3.877 1.581 21.451 1.00 91.31 99 ASP A CA 1
ATOM 792 C C . ASP A 1 99 ? -4.187 0.917 20.094 1.00 91.31 99 ASP A C 1
ATOM 794 O O . ASP A 1 99 ? -4.472 -0.279 19.992 1.00 91.31 99 ASP A O 1
ATOM 798 N N . LEU A 1 100 ? -4.112 1.722 19.034 1.00 93.06 100 LEU A N 1
ATOM 799 C CA . LEU A 1 100 ? -4.394 1.350 17.646 1.00 93.06 100 LEU A CA 1
ATOM 800 C C . LEU A 1 100 ? -3.102 1.116 16.837 1.00 93.06 100 LEU A C 1
ATOM 802 O O . LEU A 1 100 ? -3.090 1.280 15.609 1.00 93.06 100 LEU A O 1
ATOM 806 N N . GLY A 1 101 ? -2.013 0.776 17.528 1.00 91.06 101 GLY A N 1
ATOM 807 C CA . GLY A 1 101 ? -0.702 0.499 16.958 1.00 91.06 101 GLY A CA 1
ATOM 808 C C . GLY A 1 101 ? -0.613 -0.816 16.176 1.00 91.06 101 GLY A C 1
ATOM 809 O O . GLY A 1 101 ? -1.604 -1.467 15.831 1.00 91.06 101 GLY A O 1
ATOM 810 N N . LEU A 1 102 ? 0.621 -1.219 15.876 1.00 89.38 102 LEU A N 1
ATOM 811 C CA . LEU A 1 102 ? 0.920 -2.393 15.049 1.00 89.38 102 LEU A CA 1
ATOM 812 C C . LEU A 1 102 ? 0.352 -3.717 15.591 1.00 89.38 102 LEU A C 1
ATOM 814 O O . LEU A 1 102 ? -0.170 -4.483 14.776 1.00 89.38 102 LEU A O 1
ATOM 818 N N . PRO A 1 103 ? 0.402 -4.018 16.907 1.00 93.06 103 PRO A N 1
ATOM 819 C CA . PRO A 1 103 ? -0.174 -5.258 17.427 1.00 93.06 103 PRO A CA 1
ATOM 820 C C . PRO A 1 103 ? -1.679 -5.351 17.158 1.00 93.06 103 PRO A C 1
ATOM 822 O O . PRO A 1 103 ? -2.156 -6.383 16.692 1.00 93.06 103 PRO A O 1
ATOM 825 N N . PHE A 1 104 ? -2.406 -4.244 17.352 1.00 95.25 104 PHE A N 1
ATOM 826 C CA . PHE A 1 104 ? -3.836 -4.167 17.057 1.00 95.25 104 PHE A CA 1
ATOM 827 C C . PHE A 1 104 ? -4.118 -4.377 15.570 1.00 95.25 104 PHE A C 1
ATOM 829 O O . PHE A 1 104 ? -5.013 -5.129 15.207 1.00 95.25 104 PHE A O 1
ATOM 836 N N . GLN A 1 105 ? -3.341 -3.738 14.695 1.00 93.81 105 GLN A N 1
ATOM 837 C CA . GLN A 1 105 ? -3.513 -3.884 13.250 1.00 93.81 105 GLN A CA 1
ATOM 838 C C . GLN A 1 105 ? -3.259 -5.319 12.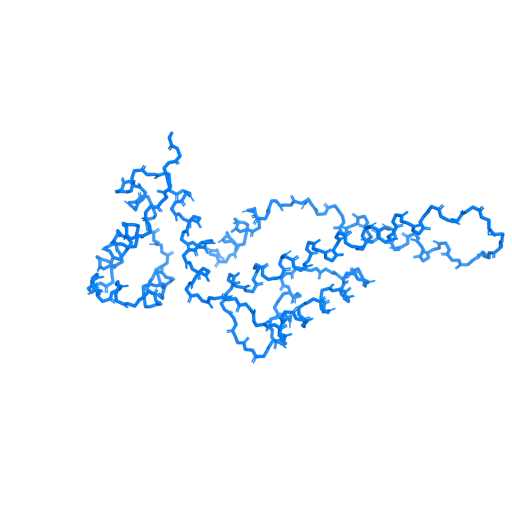772 1.00 93.81 105 GLN A C 1
ATOM 840 O O . GLN A 1 105 ? -3.987 -5.797 11.905 1.00 93.81 105 GLN A O 1
ATOM 845 N N . LYS A 1 106 ? -2.265 -6.016 13.341 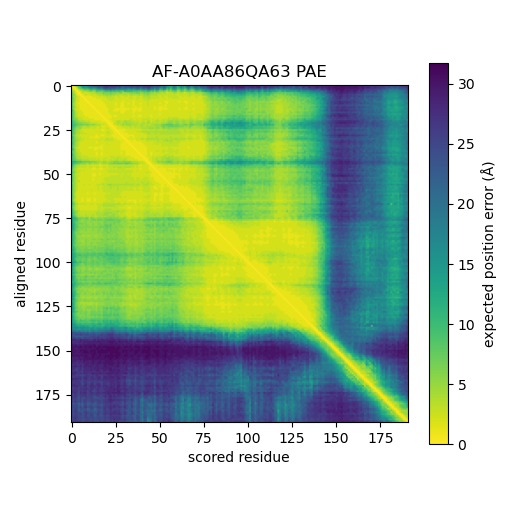1.00 93.00 106 LYS A N 1
ATOM 846 C CA . LYS A 1 106 ? -1.993 -7.430 13.033 1.00 93.00 106 LYS A CA 1
ATOM 847 C C . LYS A 1 106 ? -3.143 -8.338 13.477 1.00 93.00 106 LYS A C 1
ATOM 849 O O . LYS A 1 106 ? -3.609 -9.136 12.669 1.00 93.00 106 LYS A O 1
ATOM 854 N N . ASP A 1 107 ? -3.621 -8.175 14.711 1.00 95.31 107 ASP A N 1
ATOM 855 C CA . ASP A 1 107 ? -4.775 -8.918 15.244 1.00 95.31 107 ASP A CA 1
ATOM 856 C C . ASP A 1 107 ? -6.068 -8.616 14.471 1.00 95.31 107 ASP A C 1
ATOM 858 O O . ASP A 1 107 ? -6.861 -9.502 14.175 1.00 95.31 107 ASP A O 1
ATOM 862 N N . LEU A 1 108 ? -6.284 -7.362 14.079 1.00 95.38 108 LEU A N 1
ATOM 863 C CA . LEU A 1 108 ? -7.434 -7.004 13.259 1.00 95.38 108 LEU A CA 1
ATOM 864 C C . LEU A 1 108 ? -7.346 -7.638 11.869 1.00 95.38 108 LEU A C 1
ATO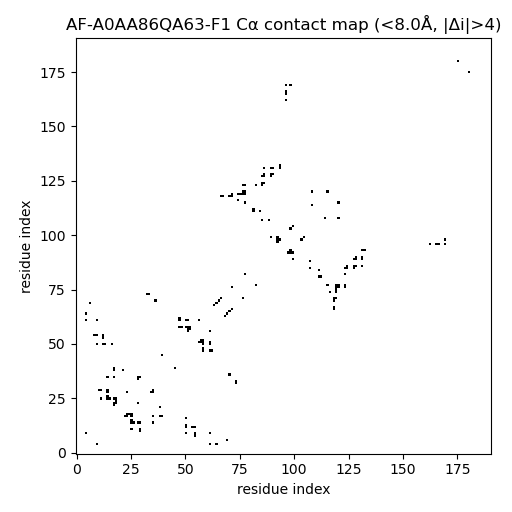M 866 O O . LEU A 1 108 ? -8.349 -8.132 11.362 1.00 95.38 108 LEU A O 1
ATOM 870 N N . LYS A 1 109 ? -6.158 -7.638 11.254 1.00 93.81 109 LYS A N 1
ATOM 871 C CA . LYS A 1 109 ? -5.954 -8.214 9.922 1.00 93.81 109 LYS A CA 1
ATOM 872 C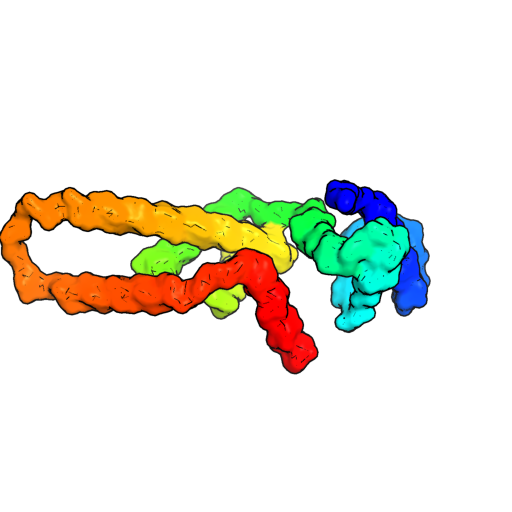 C . LYS A 1 109 ? -6.213 -9.725 9.907 1.00 93.81 109 LYS A C 1
ATOM 874 O O . LYS A 1 109 ? -6.761 -10.208 8.923 1.00 93.81 109 LYS A O 1
ATOM 879 N N . SER A 1 110 ? -5.878 -10.458 10.973 1.00 94.00 110 SER A N 1
ATOM 880 C CA . SER A 1 110 ? -6.134 -11.908 11.060 1.00 94.00 110 SER A CA 1
ATOM 881 C C . SER A 1 110 ? -7.611 -12.275 11.252 1.00 94.00 110 SER A C 1
ATOM 883 O O . SER A 1 110 ? -7.977 -13.425 11.037 1.00 94.00 110 SER A O 1
ATOM 885 N N . LYS A 1 111 ? -8.467 -11.317 11.630 1.00 94.69 111 LYS A N 1
ATOM 886 C CA . LYS A 1 111 ? -9.923 -11.507 11.778 1.00 94.69 111 LYS A CA 1
ATOM 887 C C . LYS A 1 111 ? -10.707 -11.305 10.481 1.00 94.69 111 LYS A C 1
ATOM 889 O O . LYS A 1 111 ? -11.925 -11.468 10.489 1.00 94.69 111 LYS A O 1
ATOM 894 N N . LEU A 1 112 ? -10.046 -10.876 9.408 1.00 95.69 112 LEU A N 1
ATOM 895 C CA . LEU A 1 112 ? -10.703 -10.596 8.136 1.00 95.69 112 LEU A CA 1
ATOM 896 C C . LEU A 1 112 ? -10.944 -11.886 7.350 1.00 95.69 112 LEU A C 1
ATOM 898 O O . LEU A 1 112 ? -10.205 -12.858 7.488 1.00 95.69 112 LEU A O 1
ATOM 902 N N . SER A 1 113 ? -11.968 -11.872 6.499 1.00 94.12 113 SER A N 1
ATOM 903 C CA . SER A 1 113 ? -12.395 -13.037 5.712 1.00 94.12 113 SER A CA 1
ATOM 904 C C . SER A 1 113 ? -11.353 -13.525 4.698 1.00 94.12 113 SER A C 1
ATOM 906 O O . SER A 1 113 ? -11.404 -14.672 4.259 1.00 94.12 113 SER A O 1
ATOM 908 N N . GLN A 1 114 ? -10.407 -12.661 4.320 1.00 93.44 114 GLN A N 1
ATOM 909 C CA . GLN A 1 114 ? -9.368 -12.955 3.341 1.00 93.44 114 GLN A CA 1
ATOM 910 C C . GLN A 1 114 ? -8.076 -12.188 3.622 1.00 93.44 114 GLN A C 1
ATOM 912 O O . GLN A 1 114 ? -8.044 -11.191 4.351 1.00 93.44 114 GLN A O 1
ATOM 917 N N . GLU A 1 115 ? -6.997 -12.629 2.977 1.00 92.25 115 GLU A N 1
ATOM 918 C CA . GLU A 1 115 ? -5.726 -11.927 3.022 1.00 92.25 115 GLU A CA 1
ATOM 919 C C . GLU A 1 115 ? -5.728 -10.720 2.076 1.00 92.25 115 GLU A C 1
ATOM 921 O O . GLU A 1 115 ? -5.828 -10.841 0.857 1.00 92.25 115 GLU A O 1
ATOM 926 N N . TYR A 1 116 ? -5.576 -9.528 2.655 1.00 89.62 116 TYR A N 1
ATOM 927 C CA . TYR A 1 116 ? 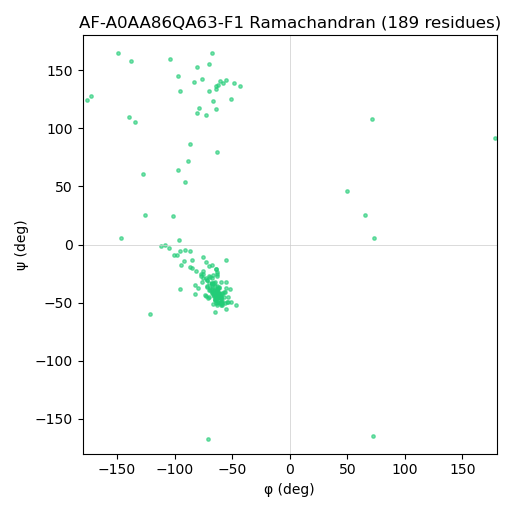-5.448 -8.289 1.896 1.00 89.62 116 TYR A CA 1
ATOM 928 C C . TYR A 1 116 ? -3.998 -7.863 1.717 1.00 89.62 116 TYR A C 1
ATOM 930 O O . TYR A 1 116 ? -3.178 -7.930 2.647 1.00 89.62 116 TYR A O 1
ATOM 938 N N . HIS A 1 117 ? -3.730 -7.269 0.554 1.00 89.69 117 HIS A N 1
ATOM 939 C CA . HIS A 1 117 ? -2.513 -6.506 0.331 1.00 89.69 117 HIS A CA 1
ATOM 940 C C . HIS A 1 117 ? -2.367 -5.396 1.387 1.00 89.69 117 HIS A C 1
ATOM 942 O O . HIS A 1 117 ? -3.348 -4.748 1.776 1.00 89.69 117 HIS A O 1
ATOM 948 N N . ARG A 1 118 ? -1.129 -5.157 1.846 1.00 87.44 118 ARG A N 1
ATOM 949 C CA . ARG A 1 118 ? -0.821 -4.218 2.940 1.00 87.44 118 ARG A CA 1
ATOM 950 C C . ARG A 1 118 ? -1.462 -2.850 2.716 1.00 87.44 118 ARG A C 1
ATOM 952 O O . ARG A 1 118 ? -2.145 -2.351 3.603 1.00 87.44 118 ARG A O 1
ATOM 959 N N . ASN A 1 119 ? -1.291 -2.269 1.529 1.00 85.94 119 ASN A N 1
ATOM 960 C CA . ASN A 1 119 ? -1.769 -0.910 1.258 1.00 85.94 119 ASN A CA 1
ATOM 961 C C . ASN A 1 119 ? -3.298 -0.813 1.297 1.00 85.94 119 ASN A C 1
ATOM 963 O O . ASN A 1 119 ? -3.827 0.160 1.831 1.00 85.94 119 ASN A O 1
ATOM 967 N N . SER A 1 120 ? -4.009 -1.820 0.783 1.00 89.50 120 SER A N 1
ATOM 968 C CA . SER A 1 120 ? -5.476 -1.848 0.797 1.00 89.50 120 SER A CA 1
ATOM 969 C C . SER A 1 120 ? -6.002 -1.863 2.232 1.00 89.50 120 SER A C 1
ATOM 971 O O . SER A 1 120 ? -6.875 -1.064 2.576 1.00 89.50 120 SER A O 1
ATOM 973 N N . PHE A 1 121 ? -5.403 -2.691 3.092 1.00 92.69 121 PHE A N 1
ATOM 974 C CA . PHE A 1 121 ? -5.728 -2.735 4.516 1.00 92.69 121 PHE A CA 1
ATOM 975 C C . PHE A 1 121 ? -5.380 -1.424 5.239 1.00 92.69 121 PHE A C 1
ATOM 977 O O . PHE A 1 121 ? -6.236 -0.855 5.913 1.00 92.69 121 PHE A O 1
ATOM 984 N N . THR A 1 122 ? -4.158 -0.903 5.079 1.00 90.56 122 THR A N 1
ATOM 985 C CA . THR A 1 122 ? -3.707 0.324 5.760 1.00 90.56 122 THR A CA 1
ATOM 986 C C . THR A 1 122 ? -4.597 1.519 5.425 1.00 90.56 122 THR A C 1
ATOM 988 O O . THR A 1 122 ? -4.975 2.281 6.314 1.00 90.56 122 THR A O 1
ATOM 991 N N . VAL A 1 123 ? -4.985 1.677 4.157 1.00 88.69 123 VAL A N 1
ATOM 992 C CA . VAL A 1 123 ? -5.881 2.762 3.731 1.00 88.69 123 VAL A CA 1
ATOM 993 C C . VAL A 1 123 ? -7.267 2.611 4.354 1.00 88.69 123 VAL A C 1
ATOM 995 O O . VAL A 1 123 ? -7.800 3.579 4.899 1.00 88.69 123 VAL A O 1
ATOM 998 N N . ALA A 1 124 ? -7.846 1.410 4.297 1.00 91.88 124 ALA A N 1
ATOM 999 C CA . ALA A 1 124 ? -9.136 1.111 4.914 1.00 91.88 124 ALA A CA 1
ATOM 1000 C C . ALA A 1 124 ? -9.129 1.426 6.417 1.00 91.88 124 ALA A C 1
ATOM 1002 O O . ALA A 1 124 ? -9.983 2.168 6.911 1.00 91.88 124 ALA A O 1
ATOM 1003 N N . PHE A 1 125 ? -8.114 0.927 7.119 1.00 95.62 125 PHE A N 1
ATOM 1004 C CA . PHE A 1 125 ? -7.916 1.136 8.544 1.00 95.62 125 PHE A CA 1
ATOM 1005 C C . PHE A 1 125 ? -7.783 2.619 8.904 1.00 95.62 125 PHE A C 1
ATOM 1007 O O . PHE A 1 125 ? -8.537 3.114 9.742 1.00 95.62 125 PHE A O 1
ATOM 1014 N N . ASN A 1 126 ? -6.886 3.354 8.240 1.00 92.50 126 ASN A N 1
ATOM 1015 C CA . ASN A 1 126 ? -6.643 4.770 8.528 1.00 92.50 126 ASN A CA 1
ATOM 1016 C C . ASN A 1 126 ? -7.879 5.634 8.259 1.00 92.50 126 ASN A C 1
ATOM 1018 O O . ASN A 1 126 ? -8.198 6.530 9.045 1.00 92.50 126 ASN A O 1
ATOM 1022 N N . ASN A 1 127 ? -8.621 5.336 7.189 1.00 90.62 127 ASN A N 1
ATOM 1023 C CA . ASN A 1 127 ? -9.879 6.013 6.898 1.00 90.62 127 ASN A CA 1
ATOM 1024 C C . ASN A 1 127 ? -10.926 5.753 7.990 1.00 90.62 127 ASN A C 1
ATOM 1026 O O . ASN A 1 127 ? -11.556 6.700 8.463 1.00 90.62 127 ASN A O 1
ATOM 1030 N N . CYS A 1 128 ? -11.082 4.501 8.434 1.00 93.12 128 CYS A N 1
ATOM 1031 C CA . CYS A 1 128 ? -11.983 4.152 9.533 1.00 93.12 128 CYS A CA 1
ATOM 1032 C C . CYS A 1 128 ? -11.577 4.816 10.851 1.00 93.12 128 CYS A C 1
ATOM 1034 O O . CYS A 1 128 ? -12.416 5.451 11.490 1.00 93.12 128 CYS A O 1
ATOM 1036 N N . LYS A 1 129 ? -10.298 4.718 11.230 1.00 93.12 129 LYS A N 1
ATOM 1037 C CA . LYS A 1 129 ? -9.730 5.346 12.429 1.00 93.12 129 LYS A CA 1
ATOM 1038 C C . LYS A 1 129 ? -10.031 6.841 12.454 1.00 93.12 129 LYS A C 1
ATOM 1040 O O . LYS A 1 129 ? -10.570 7.335 13.442 1.00 93.12 129 LYS A O 1
ATOM 1045 N N . ARG A 1 130 ? -9.759 7.551 11.354 1.00 91.94 130 ARG A N 1
ATOM 1046 C CA . ARG A 1 130 ? -10.009 8.995 11.248 1.00 91.94 130 ARG A CA 1
ATOM 1047 C C . ARG A 1 130 ? -11.482 9.340 11.463 1.00 91.94 130 ARG A C 1
ATOM 1049 O O . ARG A 1 130 ? -11.774 10.215 12.271 1.00 91.94 130 ARG A O 1
ATOM 1056 N N . LEU A 1 131 ? -12.396 8.666 10.762 1.00 91.81 131 LEU A N 1
ATOM 1057 C CA . LEU A 1 131 ? -13.834 8.943 10.875 1.00 91.81 131 LEU A CA 1
ATOM 1058 C C . LEU A 1 131 ? -14.351 8.681 12.294 1.00 91.81 131 LEU A C 1
ATOM 1060 O O . LEU A 1 131 ? -15.014 9.534 12.872 1.00 91.81 131 LEU A O 1
ATOM 1064 N N . ILE A 1 132 ? -13.968 7.553 12.894 1.00 92.06 132 ILE A N 1
ATOM 1065 C CA . ILE A 1 132 ? -14.415 7.169 14.238 1.00 92.06 132 ILE A CA 1
ATOM 1066 C C . ILE A 1 132 ? -13.892 8.137 15.302 1.00 92.06 132 ILE A C 1
ATOM 1068 O O . ILE A 1 132 ? -14.655 8.548 16.172 1.00 92.06 132 ILE A O 1
ATOM 1072 N N . ILE A 1 133 ? -12.616 8.531 15.236 1.00 89.94 133 ILE A N 1
ATOM 1073 C CA . ILE A 1 133 ? -12.048 9.506 16.179 1.00 89.94 133 ILE A CA 1
ATOM 1074 C C . ILE A 1 133 ? -12.761 10.858 16.042 1.00 89.94 133 ILE A C 1
ATOM 1076 O O . ILE A 1 133 ? -13.068 11.494 17.050 1.00 89.94 133 ILE A O 1
ATOM 1080 N N . MET A 1 134 ? -13.058 11.295 14.813 1.00 88.81 134 MET A N 1
ATOM 1081 C CA . MET A 1 134 ? -13.813 12.530 14.580 1.00 88.81 134 MET A CA 1
ATOM 1082 C C . MET A 1 134 ? -15.229 12.461 15.167 1.00 88.81 134 MET A C 1
ATOM 1084 O O . MET A 1 134 ? -15.655 13.408 15.828 1.00 88.81 134 MET A O 1
ATOM 1088 N N . ASP A 1 135 ? -15.940 11.351 14.973 1.00 88.56 135 ASP A N 1
ATOM 1089 C CA . ASP A 1 135 ? -17.299 11.162 15.496 1.00 88.56 135 ASP A CA 1
ATOM 1090 C C . ASP A 1 135 ? -17.321 11.077 17.029 1.00 88.56 135 ASP A C 1
ATOM 1092 O O . ASP A 1 135 ? -18.203 11.645 17.680 1.00 88.56 135 ASP A O 1
ATOM 1096 N N . PHE A 1 136 ? -16.316 10.428 17.624 1.00 86.38 136 PHE A N 1
ATOM 1097 C CA . PHE A 1 136 ? -16.179 10.328 19.076 1.00 86.38 136 PHE A CA 1
ATOM 1098 C C . PHE A 1 136 ? -15.946 11.704 19.718 1.00 86.38 136 PHE A C 1
ATOM 1100 O O . PHE A 1 136 ? -16.598 12.038 20.705 1.00 86.38 136 PHE A O 1
ATOM 1107 N N . ARG A 1 137 ? -15.102 12.548 19.104 1.00 84.06 137 ARG A N 1
ATOM 1108 C CA . ARG A 1 137 ? -14.863 13.936 19.547 1.00 84.06 137 ARG A CA 1
ATOM 1109 C C . ARG A 1 137 ? -16.111 14.811 19.448 1.00 84.06 137 ARG A C 1
ATOM 1111 O O . ARG A 1 137 ? -16.390 15.589 20.352 1.00 84.06 137 ARG A O 1
ATOM 1118 N N . LYS A 1 138 ? -16.881 14.696 18.362 1.00 82.25 138 LYS A N 1
ATOM 1119 C CA . LYS A 1 138 ? -18.141 15.448 18.223 1.00 82.25 138 LYS A CA 1
ATOM 1120 C C . LYS A 1 138 ? -19.140 15.066 19.310 1.00 82.25 138 LYS A C 1
ATOM 1122 O O . LYS A 1 138 ? -19.782 15.946 19.879 1.00 82.25 138 LYS A O 1
ATOM 1127 N N . SER A 1 139 ? -19.228 13.771 19.606 1.00 77.62 139 SER A N 1
ATOM 1128 C CA . SER A 1 139 ? -20.127 13.241 20.630 1.00 77.62 139 SER A CA 1
ATOM 1129 C C . SER A 1 139 ? -19.726 13.719 22.029 1.00 77.62 139 SER A C 1
ATOM 1131 O O . SER A 1 139 ? -20.591 14.154 22.775 1.00 77.62 139 SER A O 1
ATOM 1133 N N . SER A 1 140 ? -18.430 13.742 22.367 1.00 65.12 140 SER A N 1
ATOM 1134 C CA . SER A 1 140 ? -17.967 14.215 23.682 1.00 65.12 140 SER A CA 1
ATOM 1135 C C . SER A 1 140 ? -18.171 15.719 23.907 1.00 65.12 140 SER A C 1
ATOM 1137 O O . SER A 1 140 ? -18.434 16.135 25.030 1.00 65.12 140 SER A O 1
ATOM 1139 N N . VAL A 1 141 ? -18.075 16.541 22.853 1.00 61.00 141 VAL A N 1
ATOM 1140 C CA . VAL A 1 141 ? -18.286 18.002 22.941 1.00 61.00 141 VAL A CA 1
ATOM 1141 C C . VAL A 1 141 ? -19.766 18.353 23.144 1.00 61.00 141 VAL A C 1
ATOM 1143 O O . VAL A 1 141 ? -20.079 19.266 23.905 1.00 61.00 141 VAL A O 1
ATOM 1146 N N . HIS A 1 142 ? -20.688 17.602 22.532 1.00 55.03 142 HIS A N 1
ATOM 1147 C CA . HIS A 1 142 ? -22.127 17.824 22.736 1.00 55.03 142 HIS A CA 1
ATOM 1148 C C . HIS A 1 142 ? -22.592 17.371 24.128 1.00 55.03 142 HIS A C 1
ATOM 1150 O O . HIS A 1 142 ? -23.489 17.990 24.693 1.00 55.03 142 HIS A O 1
ATOM 1156 N N . SER A 1 143 ? -21.954 16.357 24.722 1.00 52.25 143 SER A N 1
ATOM 1157 C CA . SER A 1 143 ? -22.260 15.921 26.091 1.00 52.25 143 SER A CA 1
ATOM 1158 C C . SER A 1 143 ? -21.809 16.918 27.163 1.00 52.25 143 SER A C 1
ATOM 1160 O O . SER A 1 143 ? -22.481 17.056 28.175 1.00 52.25 143 SER A O 1
ATOM 1162 N N . ALA A 1 144 ? -20.703 17.639 26.950 1.00 49.03 144 ALA A N 1
ATOM 1163 C CA . ALA A 1 144 ? -20.176 18.602 27.926 1.00 49.03 144 ALA A CA 1
ATOM 1164 C C . ALA A 1 144 ? -20.979 19.917 28.000 1.00 49.03 144 ALA A C 1
ATOM 1166 O O . ALA A 1 144 ? -20.764 20.719 28.903 1.00 49.03 144 ALA A O 1
ATOM 1167 N N . SER A 1 145 ? -21.895 20.146 27.054 1.00 46.06 145 SER A N 1
ATOM 1168 C CA . SER A 1 145 ? -22.662 21.396 26.940 1.00 46.06 145 SER A CA 1
ATOM 1169 C C . SER A 1 145 ? -24.034 21.343 27.627 1.00 46.06 145 SER A C 1
ATOM 1171 O O . SER A 1 145 ? -24.716 22.361 27.670 1.00 46.06 145 SER A O 1
ATOM 1173 N N . ASN A 1 146 ? -24.447 20.180 28.148 1.00 43.50 146 ASN A N 1
ATOM 1174 C CA . ASN A 1 146 ? -25.771 19.982 28.754 1.00 43.50 146 ASN A CA 1
ATOM 1175 C C . ASN A 1 146 ? -25.748 19.747 30.276 1.00 43.50 146 ASN A C 1
ATOM 1177 O O . ASN A 1 146 ? -26.814 19.667 30.880 1.00 43.50 146 ASN A O 1
ATOM 1181 N N . ASP A 1 147 ? -24.576 19.708 30.915 1.00 41.78 147 ASP A N 1
ATOM 1182 C CA . ASP A 1 147 ? -24.459 19.498 32.364 1.00 41.78 147 ASP A CA 1
ATOM 1183 C C . ASP A 1 147 ? -24.304 20.832 33.118 1.00 41.78 147 ASP A C 1
ATOM 1185 O O . ASP A 1 147 ? -23.301 21.106 33.771 1.00 41.78 147 ASP A O 1
ATOM 1189 N N . THR A 1 148 ? -25.338 21.673 33.057 1.00 44.91 148 THR A N 1
ATOM 1190 C CA . THR A 1 148 ? -25.604 22.705 34.077 1.00 44.91 148 THR A CA 1
ATOM 1191 C C . THR A 1 148 ? -27.043 22.575 34.562 1.00 44.91 148 THR A C 1
ATOM 1193 O O . THR A 1 148 ? -27.857 23.468 34.347 1.00 44.91 148 THR A O 1
ATOM 1196 N N . ASN A 1 149 ? -27.384 21.415 35.129 1.00 46.66 149 ASN A N 1
ATOM 1197 C CA . ASN A 1 149 ? -28.401 21.257 36.177 1.00 46.66 149 ASN A CA 1
ATOM 1198 C C . ASN A 1 149 ? -28.554 19.776 36.546 1.00 46.66 149 ASN A C 1
ATOM 1200 O O . ASN A 1 149 ? -29.361 19.069 35.956 1.00 46.66 149 ASN A O 1
ATOM 1204 N N . SER A 1 150 ? -27.807 19.315 37.548 1.00 38.22 150 SER A N 1
ATOM 1205 C CA . SER A 1 150 ? -28.328 18.430 38.599 1.00 38.22 150 SER A CA 1
ATOM 1206 C C . SER A 1 150 ? -27.231 18.170 39.625 1.00 38.22 150 SER A C 1
ATOM 1208 O O . SER A 1 150 ? -26.135 17.721 39.302 1.00 38.22 150 SER A O 1
ATOM 1210 N N . ILE A 1 151 ? -27.563 18.470 40.871 1.00 48.09 151 ILE A N 1
ATOM 1211 C CA . ILE A 1 151 ? -26.794 18.196 42.080 1.00 48.09 151 ILE A CA 1
ATOM 1212 C C . ILE A 1 151 ? -26.773 16.680 42.373 1.00 48.09 151 ILE A C 1
ATOM 1214 O O . ILE A 1 151 ? -27.687 15.962 41.974 1.00 48.09 151 ILE A O 1
ATOM 1218 N N . SER A 1 152 ? -25.724 16.274 43.106 1.00 43.78 152 SER A N 1
ATOM 1219 C CA . SER A 1 152 ? -25.425 14.991 43.779 1.00 43.78 152 SER A CA 1
ATOM 1220 C C . SER A 1 152 ? -25.077 13.774 42.909 1.00 43.78 152 SER A C 1
ATOM 1222 O O . SER A 1 152 ? -25.963 13.179 42.312 1.00 43.78 152 SER A O 1
ATOM 1224 N N . ASP A 1 153 ? -23.802 13.352 42.910 1.00 37.69 153 ASP A N 1
ATOM 1225 C CA . ASP A 1 153 ? -23.367 12.174 43.691 1.00 37.69 153 ASP A CA 1
ATOM 1226 C C . ASP A 1 153 ? -21.828 12.000 43.686 1.00 37.69 153 ASP A C 1
ATOM 1228 O O . ASP A 1 153 ? -21.167 11.990 42.641 1.00 37.69 153 ASP A O 1
ATOM 1232 N N . HIS A 1 154 ? -21.243 11.868 44.877 1.00 42.28 154 HIS A N 1
ATOM 1233 C CA . HIS A 1 154 ? -19.813 12.045 45.172 1.00 42.28 154 HIS A CA 1
ATOM 1234 C C . HIS A 1 154 ? -19.016 10.730 45.042 1.00 42.28 154 HIS A C 1
ATOM 1236 O O . HIS A 1 154 ? -18.352 10.278 45.973 1.00 42.28 154 HIS A O 1
ATOM 1242 N N . SER A 1 155 ? -19.106 10.051 43.895 1.00 44.41 155 SER A N 1
ATOM 1243 C CA . SER A 1 155 ? -18.337 8.809 43.643 1.00 44.41 155 SER A CA 1
ATOM 1244 C C . SER A 1 155 ? -17.901 8.602 42.184 1.00 44.41 155 SER A C 1
ATOM 1246 O O . SER A 1 155 ? -17.333 7.567 41.849 1.00 44.41 155 SER A O 1
ATOM 1248 N N . SER A 1 156 ? -18.134 9.575 41.297 1.00 44.69 156 SER A N 1
ATOM 1249 C CA . SER A 1 156 ? -17.915 9.423 39.845 1.00 44.69 156 SER A CA 1
ATOM 1250 C C . SER A 1 156 ? -16.709 10.189 39.280 1.00 44.69 156 SER A C 1
ATOM 1252 O O . SER A 1 156 ? -16.431 10.104 38.083 1.00 44.69 156 SER A O 1
ATOM 1254 N N . GLU A 1 157 ? -15.980 10.922 40.121 1.00 42.47 157 GLU A N 1
ATOM 1255 C CA . GLU A 1 157 ? -14.961 11.887 39.685 1.00 42.47 157 GLU A CA 1
ATOM 1256 C C . GLU A 1 157 ? -13.633 11.211 39.299 1.00 42.47 157 GLU A C 1
ATOM 1258 O O . GLU A 1 157 ? -13.074 11.514 38.247 1.00 42.47 157 GLU A O 1
ATOM 1263 N N . LEU A 1 158 ? -13.226 10.162 40.025 1.00 40.19 158 LEU A N 1
ATOM 1264 C CA . LEU A 1 158 ? -12.003 9.399 39.729 1.00 40.19 158 LEU A CA 1
ATOM 1265 C C . LEU A 1 158 ? -12.068 8.656 38.379 1.00 40.19 158 LEU A C 1
ATOM 1267 O O . LEU A 1 158 ? -11.085 8.607 37.647 1.00 40.19 158 LEU A O 1
ATOM 1271 N N . VAL A 1 159 ? -13.242 8.143 37.986 1.00 45.28 159 VAL A N 1
ATOM 1272 C CA . VAL A 1 159 ? -13.426 7.440 36.696 1.00 45.28 159 VAL A CA 1
ATOM 1273 C C . VAL A 1 159 ? -13.471 8.420 35.515 1.00 45.28 159 VAL A C 1
ATOM 1275 O O . VAL A 1 159 ? -13.110 8.069 34.386 1.00 45.28 159 VAL A O 1
ATOM 1278 N N . LYS A 1 160 ? -13.931 9.656 35.748 1.00 44.59 160 LYS A N 1
ATOM 1279 C CA . LYS A 1 160 ? -13.954 10.712 34.727 1.00 44.59 160 LYS A CA 1
ATOM 1280 C C . LYS A 1 160 ? -12.545 11.242 34.467 1.00 44.59 160 LYS A C 1
ATOM 1282 O O . LYS A 1 160 ? -12.171 11.360 33.302 1.00 44.59 160 LYS A O 1
ATOM 1287 N N . GLU A 1 161 ? -11.754 11.478 35.511 1.00 39.06 161 GLU A N 1
ATOM 1288 C CA . GLU A 1 161 ? -10.368 11.940 35.369 1.00 39.06 161 GLU A CA 1
ATOM 1289 C C . GLU A 1 161 ? -9.466 10.894 34.708 1.00 39.06 161 GLU A C 1
ATOM 1291 O O . GLU A 1 161 ? -8.704 11.232 33.805 1.00 39.06 161 GLU A O 1
ATOM 1296 N N . GLU A 1 162 ? -9.618 9.610 35.043 1.00 44.53 162 GLU A N 1
ATOM 1297 C CA . GLU A 1 162 ? -8.833 8.530 34.431 1.00 44.53 162 GLU A CA 1
ATOM 1298 C C . GLU A 1 162 ? -9.172 8.334 32.939 1.00 44.53 162 GLU A C 1
ATOM 1300 O O . GLU A 1 162 ? -8.298 8.069 32.108 1.00 44.53 162 GLU A O 1
ATOM 1305 N N . LYS A 1 163 ? -10.439 8.557 32.552 1.00 44.81 163 LYS A N 1
ATOM 1306 C CA . LYS A 1 163 ? -10.841 8.621 31.137 1.00 44.81 163 LYS A CA 1
ATOM 1307 C C . LYS A 1 163 ? -10.236 9.826 30.425 1.00 44.81 163 LYS A C 1
ATOM 1309 O O . LYS A 1 163 ? -9.780 9.669 29.297 1.00 44.81 163 LYS A O 1
ATOM 1314 N N . ILE A 1 164 ? -10.224 11.002 31.052 1.00 44.25 164 ILE A N 1
ATOM 1315 C CA . ILE A 1 164 ? -9.682 12.238 30.465 1.00 44.25 164 ILE A CA 1
ATOM 1316 C C . ILE A 1 164 ? -8.150 12.164 30.335 1.00 44.25 164 ILE A C 1
ATOM 1318 O O . ILE A 1 164 ? -7.610 12.584 29.312 1.00 44.25 164 ILE A O 1
ATOM 1322 N N . ALA A 1 165 ? -7.458 11.561 31.302 1.00 44.47 165 ALA A N 1
ATOM 1323 C CA . ALA A 1 165 ? -6.015 11.322 31.263 1.00 44.47 165 ALA A CA 1
ATOM 1324 C C . ALA A 1 165 ? -5.621 10.267 30.210 1.00 44.47 165 ALA A C 1
ATOM 1326 O O . ALA A 1 165 ? -4.661 10.458 29.466 1.00 44.47 165 ALA A O 1
ATOM 1327 N N . ASN A 1 166 ? -6.405 9.196 30.046 1.00 45.84 166 ASN A N 1
ATOM 1328 C CA . ASN A 1 166 ? -6.205 8.262 28.930 1.00 45.84 166 ASN A CA 1
ATOM 1329 C C . ASN A 1 166 ? -6.524 8.910 27.570 1.00 45.84 166 ASN A C 1
ATOM 1331 O O . ASN A 1 166 ? -5.856 8.637 26.573 1.00 45.84 166 ASN A O 1
ATOM 1335 N N . LEU A 1 167 ? -7.503 9.819 27.521 1.00 39.28 167 LEU A N 1
ATOM 1336 C CA . LEU A 1 167 ? -7.792 10.638 26.342 1.00 39.28 167 LEU A CA 1
ATOM 1337 C C . LEU A 1 167 ? -6.623 11.569 26.003 1.00 39.28 167 LEU A C 1
ATOM 1339 O O . LEU A 1 167 ? -6.280 11.666 24.829 1.00 39.28 167 LEU A O 1
ATOM 1343 N N . SER A 1 168 ? -5.977 12.215 26.978 1.00 41.06 168 SER A N 1
ATOM 1344 C CA . SER A 1 168 ? -4.824 13.085 26.717 1.00 41.06 168 SER A CA 1
ATOM 1345 C C . SER A 1 168 ? -3.601 12.297 26.232 1.00 41.06 168 SER A C 1
ATOM 1347 O O . SER A 1 168 ? -2.927 12.767 25.313 1.00 41.06 168 SER A O 1
ATOM 1349 N N . PHE A 1 169 ? -3.384 11.077 26.741 1.00 41.47 169 PHE A N 1
ATOM 1350 C CA . PHE A 1 169 ? -2.323 10.165 26.295 1.00 41.47 169 PHE A CA 1
ATOM 1351 C C . PHE A 1 169 ? -2.525 9.677 24.848 1.00 41.47 169 PHE A C 1
ATOM 1353 O O . PHE A 1 169 ? -1.592 9.700 24.049 1.00 41.47 169 PHE A O 1
ATOM 1360 N N . ILE A 1 170 ? -3.761 9.335 24.459 1.00 44.56 170 ILE A N 1
ATOM 1361 C CA . ILE A 1 170 ? -4.105 8.968 23.069 1.00 44.56 170 ILE A CA 1
ATOM 1362 C C . ILE A 1 170 ? -4.033 10.189 22.127 1.00 44.56 170 ILE A C 1
ATOM 1364 O O . ILE A 1 170 ? -3.786 10.044 20.930 1.00 44.56 170 ILE A O 1
ATOM 1368 N N . VAL A 1 171 ? -4.257 11.399 22.653 1.00 42.22 171 VAL A N 1
ATOM 1369 C CA . VAL A 1 171 ? -4.303 12.665 21.896 1.00 42.22 171 VAL A CA 1
ATOM 1370 C C . VAL A 1 171 ? -2.922 13.315 21.706 1.00 42.22 171 VAL A C 1
ATOM 1372 O O . VAL A 1 171 ? -2.781 14.115 20.785 1.00 42.22 171 VAL A O 1
ATOM 1375 N N . HIS A 1 172 ? -1.913 12.960 22.512 1.00 35.47 172 HIS A N 1
ATOM 1376 C CA . HIS A 1 172 ? -0.546 13.510 22.430 1.00 35.47 172 HIS A CA 1
ATOM 1377 C C . HIS A 1 172 ? 0.448 12.665 21.628 1.00 35.47 172 HIS A C 1
ATOM 1379 O O . HIS A 1 172 ? 1.610 13.048 21.511 1.00 35.47 172 HIS A O 1
ATOM 1385 N N . GLN A 1 173 ? 0.013 11.570 21.002 1.00 35.72 173 GLN A N 1
ATOM 1386 C CA . GLN A 1 173 ? 0.726 11.110 19.813 1.00 35.72 173 GLN A CA 1
ATOM 1387 C C . GLN A 1 173 ? 0.551 12.225 18.774 1.00 35.72 173 GLN A C 1
ATOM 1389 O O . GLN A 1 173 ? -0.604 12.526 18.438 1.00 35.72 173 GLN A O 1
ATOM 1394 N N . PRO A 1 174 ? 1.628 12.904 18.322 1.00 29.05 174 PRO A N 1
ATOM 1395 C CA . PRO A 1 174 ? 1.495 1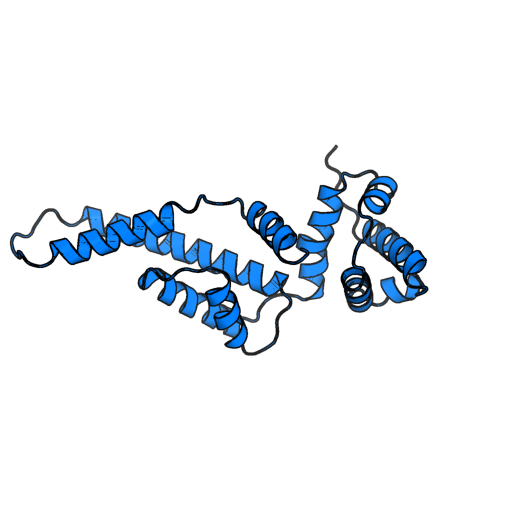3.895 17.269 1.00 29.05 174 PRO A CA 1
ATOM 1396 C C . PRO A 1 174 ? 0.677 13.256 16.151 1.00 29.05 174 PRO A C 1
ATOM 1398 O O . PRO A 1 174 ? 0.821 12.064 15.871 1.00 29.05 174 PRO A O 1
ATOM 1401 N N . PHE A 1 175 ? -0.241 14.021 15.557 1.00 39.69 175 PHE A N 1
ATOM 1402 C CA . PHE A 1 175 ? -0.824 13.633 14.280 1.00 39.69 175 PHE A CA 1
ATOM 1403 C C . PHE A 1 175 ? 0.326 13.620 13.277 1.00 39.69 175 PHE A C 1
ATOM 1405 O O . PHE A 1 175 ? 0.532 14.584 12.543 1.00 39.69 175 PHE A O 1
ATOM 1412 N N . GLU A 1 176 ? 1.102 12.539 13.299 1.00 37.81 176 GLU A N 1
ATOM 1413 C CA . GLU A 1 176 ? 2.026 12.183 12.256 1.00 37.81 176 GLU A CA 1
ATOM 1414 C C . GLU A 1 176 ? 1.202 12.253 10.991 1.00 37.81 176 GLU A C 1
ATOM 1416 O O . GLU A 1 176 ? 0.093 11.702 10.887 1.00 37.81 176 GLU A O 1
ATOM 1421 N N . ASN A 1 177 ? 1.708 13.050 10.061 1.00 37.75 177 ASN A N 1
ATOM 1422 C CA . ASN A 1 177 ? 1.154 13.149 8.737 1.00 37.75 177 ASN A CA 1
ATOM 1423 C C . ASN A 1 177 ? 0.844 11.708 8.292 1.00 37.75 177 ASN A C 1
ATOM 1425 O O . ASN A 1 177 ? 1.675 10.825 8.500 1.00 37.75 177 ASN A O 1
ATOM 1429 N N . PRO A 1 178 ? -0.305 11.390 7.677 1.00 41.44 178 PRO A N 1
ATOM 1430 C CA . PRO A 1 178 ? -0.497 10.053 7.109 1.00 41.44 178 PRO A CA 1
ATOM 1431 C C . PRO A 1 178 ? 0.619 9.684 6.106 1.00 41.44 178 PRO A C 1
ATOM 1433 O O . PRO A 1 178 ? 0.766 8.517 5.754 1.00 41.44 178 PRO A O 1
ATOM 1436 N N . ASN A 1 179 ? 1.412 10.677 5.681 1.00 41.88 179 ASN A N 1
ATOM 1437 C CA . ASN A 1 179 ? 2.668 10.515 4.962 1.00 41.88 179 ASN A CA 1
ATOM 1438 C C . ASN A 1 179 ? 3.882 10.108 5.830 1.00 41.88 179 ASN A C 1
ATOM 1440 O O . ASN A 1 179 ? 4.760 9.467 5.274 1.00 41.88 179 ASN A O 1
ATOM 1444 N N . ASP A 1 180 ? 3.948 10.431 7.125 1.00 37.19 180 ASP A N 1
ATOM 1445 C CA . ASP A 1 180 ? 5.092 10.182 8.029 1.00 37.19 180 ASP A CA 1
ATOM 1446 C C . ASP A 1 180 ? 5.094 8.748 8.588 1.00 37.19 180 ASP A C 1
ATOM 1448 O O . ASP A 1 180 ? 6.139 8.105 8.621 1.00 37.19 180 ASP A O 1
ATOM 1452 N N . PHE A 1 181 ? 3.919 8.157 8.846 1.00 40.44 181 PHE A N 1
ATOM 1453 C CA . PHE A 1 181 ? 3.811 6.751 9.285 1.00 40.44 181 PHE A CA 1
ATOM 1454 C C . PHE A 1 181 ? 4.331 5.748 8.230 1.00 40.44 181 PHE A C 1
ATOM 1456 O O . PHE A 1 181 ? 4.715 4.617 8.537 1.00 40.44 181 PHE A O 1
ATOM 1463 N N . PHE A 1 182 ? 4.337 6.151 6.953 1.00 41.47 182 PHE A N 1
ATOM 1464 C CA . PHE A 1 182 ? 4.941 5.369 5.872 1.00 41.47 182 PHE A CA 1
ATOM 1465 C C . PHE A 1 182 ? 6.473 5.467 5.852 1.00 41.47 182 PHE A C 1
ATOM 1467 O O . PHE A 1 182 ? 7.102 4.535 5.357 1.00 41.47 182 PHE A O 1
ATOM 1474 N N . PHE A 1 183 ? 7.074 6.541 6.375 1.00 41.00 183 PHE A N 1
ATOM 1475 C CA . PHE A 1 183 ? 8.531 6.692 6.444 1.00 41.00 183 PHE A CA 1
ATOM 1476 C C . PHE A 1 183 ? 9.124 5.968 7.660 1.00 41.00 183 PHE A C 1
ATOM 1478 O O . PHE A 1 183 ? 10.104 5.242 7.491 1.00 41.00 183 PHE A O 1
ATOM 1485 N N . ASP A 1 184 ? 8.492 6.053 8.834 1.00 36.75 184 ASP A N 1
ATOM 1486 C CA . ASP A 1 184 ? 9.051 5.454 10.057 1.00 36.75 184 ASP A CA 1
ATOM 1487 C C . ASP A 1 184 ? 8.956 3.922 10.087 1.00 36.75 184 ASP A C 1
ATOM 1489 O O . ASP A 1 184 ? 9.843 3.248 10.609 1.00 36.75 184 ASP A O 1
ATOM 1493 N N . PHE A 1 185 ? 7.956 3.322 9.432 1.00 39.69 185 PHE A N 1
ATOM 1494 C CA . PHE A 1 185 ? 7.833 1.860 9.396 1.00 39.69 185 PHE A CA 1
ATOM 1495 C C . PHE A 1 185 ? 8.838 1.172 8.450 1.00 39.69 185 PHE A C 1
ATOM 1497 O O . PHE A 1 185 ? 9.172 0.007 8.659 1.00 39.69 185 PHE A O 1
ATOM 1504 N N . PHE A 1 186 ? 9.333 1.856 7.411 1.00 41.41 186 PHE A N 1
ATOM 1505 C CA . PHE A 1 186 ? 10.302 1.261 6.475 1.00 41.41 186 PHE A CA 1
ATOM 1506 C C . PHE A 1 186 ? 11.746 1.290 6.993 1.00 41.41 186 PHE A C 1
ATOM 1508 O O . PHE A 1 186 ? 12.526 0.431 6.586 1.00 41.41 186 PHE A O 1
ATOM 1515 N N . ASN A 1 187 ? 12.089 2.194 7.917 1.00 35.88 187 ASN A N 1
ATOM 1516 C CA . ASN A 1 187 ? 13.399 2.175 8.580 1.00 35.88 187 ASN A CA 1
ATOM 1517 C C . ASN A 1 187 ? 13.517 1.061 9.637 1.00 35.88 187 ASN A C 1
ATOM 1519 O O . ASN A 1 187 ? 14.621 0.621 9.914 1.00 35.88 187 ASN A O 1
ATOM 1523 N N . VAL A 1 188 ? 12.403 0.562 10.187 1.00 35.09 188 VAL A N 1
ATOM 1524 C CA . VAL A 1 188 ? 12.412 -0.439 11.278 1.00 35.09 188 VAL A CA 1
ATOM 1525 C C . VAL A 1 188 ? 12.367 -1.893 10.776 1.00 35.09 188 VAL A C 1
ATOM 1527 O O . VAL A 1 188 ? 12.623 -2.816 11.537 1.00 35.09 188 VAL A O 1
ATOM 1530 N N . VAL A 1 189 ? 12.039 -2.132 9.502 1.00 33.84 189 VAL A N 1
ATOM 1531 C CA . VAL A 1 189 ? 11.912 -3.499 8.937 1.00 33.84 189 VAL A CA 1
ATOM 1532 C C . VAL A 1 189 ? 13.106 -3.886 8.045 1.00 33.84 189 VAL A C 1
ATOM 1534 O O . VAL A 1 189 ? 13.190 -5.020 7.584 1.00 33.84 189 VAL A O 1
ATOM 1537 N N . PHE A 1 190 ? 14.054 -2.969 7.826 1.00 31.73 190 PHE A N 1
ATOM 1538 C CA . PHE A 1 190 ? 15.285 -3.212 7.060 1.00 31.73 190 PHE A CA 1
ATOM 1539 C C . PHE A 1 190 ? 16.578 -2.853 7.822 1.00 31.73 190 PHE A C 1
ATOM 1541 O O . PHE A 1 190 ? 17.609 -2.624 7.185 1.00 31.73 190 PHE A O 1
ATOM 1548 N N . GLU A 1 191 ? 16.537 -2.881 9.157 1.00 30.14 191 GLU A N 1
ATOM 1549 C CA . GLU A 1 191 ? 17.707 -3.104 10.025 1.00 30.14 191 GLU A CA 1
ATOM 1550 C C . GLU A 1 191 ? 17.513 -4.377 10.854 1.00 30.14 191 GLU A C 1
ATOM 1552 O O . GLU A 1 191 ? 16.376 -4.602 11.332 1.00 30.14 191 GLU A O 1
#

Mean predicted aligned error: 12.67 Å